Protein AF-0000000070250251 (afdb_homodimer)

Structure (mmCIF, N/CA/C/O backbone):
data_AF-0000000070250251-model_v1
#
loop_
_entity.id
_entity.type
_entity.pdbx_description
1 polymer 'AP2/B3-like transcriptional factor family protein, putative'
#
loop_
_atom_site.group_PDB
_atom_site.id
_atom_site.type_symbol
_atom_site.label_atom_id
_atom_site.label_alt_id
_atom_site.label_comp_id
_atom_site.label_asym_id
_atom_site.label_entity_id
_atom_site.label_seq_id
_atom_site.pdbx_PDB_ins_code
_atom_site.Cartn_x
_atom_site.Cartn_y
_atom_site.Cartn_z
_atom_site.occupancy
_atom_site.B_iso_or_equiv
_atom_site.auth_seq_id
_atom_site.auth_comp_id
_atom_site.auth_asym_id
_atom_site.auth_atom_id
_atom_site.pdbx_PDB_model_num
ATOM 1 N N . MET A 1 1 ? 12.078 -18.469 14.703 1 31.44 1 MET A N 1
ATOM 2 C CA . MET A 1 1 ? 11.422 -17.203 14.383 1 31.44 1 MET A CA 1
ATOM 3 C C . MET A 1 1 ? 12.289 -16.359 13.445 1 31.44 1 MET A C 1
ATOM 5 O O . MET A 1 1 ? 13.422 -16.016 13.789 1 31.44 1 MET A O 1
ATOM 9 N N . VAL A 1 2 ? 12.414 -16.766 12.227 1 40.97 2 VAL A N 1
ATOM 10 C CA . VAL A 1 2 ? 13.336 -16.078 11.336 1 40.97 2 VAL A CA 1
ATOM 11 C C . VAL A 1 2 ? 13.242 -14.57 11.547 1 40.97 2 VAL A C 1
ATOM 13 O O . VAL A 1 2 ? 12.148 -14 11.492 1 40.97 2 VAL A O 1
ATOM 16 N N . ARG A 1 3 ? 14.133 -14.133 12.367 1 42.25 3 ARG A N 1
ATOM 17 C CA . ARG A 1 3 ? 14.203 -12.742 12.789 1 42.25 3 ARG A CA 1
ATOM 18 C C . ARG A 1 3 ? 14.203 -11.797 11.586 1 42.25 3 ARG A C 1
ATOM 20 O O . ARG A 1 3 ? 15.078 -11.883 10.727 1 42.25 3 ARG A O 1
ATOM 27 N N . ARG A 1 4 ? 13.023 -11.539 11.141 1 51.44 4 ARG A N 1
ATOM 28 C CA . ARG A 1 4 ? 12.898 -10.523 10.102 1 51.44 4 ARG A CA 1
ATOM 29 C C . ARG A 1 4 ? 13.773 -9.312 10.414 1 51.44 4 ARG A C 1
ATOM 31 O O . ARG A 1 4 ? 13.836 -8.875 11.562 1 51.44 4 ARG A O 1
ATOM 38 N N . ASN A 1 5 ? 14.758 -9.289 9.57 1 61.53 5 ASN A N 1
ATOM 39 C CA . ASN A 1 5 ? 15.531 -8.047 9.656 1 61.53 5 ASN A CA 1
ATOM 40 C C . ASN A 1 5 ? 14.633 -6.82 9.523 1 61.53 5 ASN A C 1
ATOM 42 O O . ASN A 1 5 ? 14.047 -6.586 8.469 1 61.53 5 ASN A O 1
ATOM 46 N N . PRO A 1 6 ? 14.312 -6.172 10.625 1 63.59 6 PRO A N 1
ATOM 47 C CA . PRO A 1 6 ? 13.359 -5.062 10.625 1 63.59 6 PRO A CA 1
ATOM 48 C C . PRO A 1 6 ? 13.711 -3.986 9.602 1 63.59 6 PRO A C 1
ATOM 50 O O . PRO A 1 6 ? 12.852 -3.184 9.219 1 63.59 6 PRO A O 1
ATOM 53 N N . THR A 1 7 ? 14.922 -4.109 9.062 1 69.56 7 THR A N 1
ATOM 54 C CA . THR A 1 7 ? 15.336 -3.043 8.164 1 69.56 7 THR A CA 1
ATOM 55 C C . THR A 1 7 ? 15.102 -3.443 6.707 1 69.56 7 THR A C 1
ATOM 57 O O . THR A 1 7 ? 15.211 -2.613 5.805 1 69.56 7 THR A O 1
ATOM 60 N N . LEU A 1 8 ? 14.844 -4.676 6.566 1 77.56 8 LEU A N 1
ATOM 61 C CA . LEU A 1 8 ? 14.625 -5.125 5.199 1 77.56 8 LEU A CA 1
ATOM 62 C C . LEU A 1 8 ? 13.195 -4.824 4.754 1 77.56 8 LEU A C 1
ATOM 64 O O . LEU A 1 8 ? 12.242 -5.066 5.5 1 77.56 8 LEU A O 1
ATOM 68 N N . PRO A 1 9 ? 13.172 -4.223 3.639 1 83.62 9 PRO A N 1
ATOM 69 C CA . PRO A 1 9 ? 11.812 -3.967 3.154 1 83.62 9 PRO A CA 1
ATOM 70 C C . PRO A 1 9 ? 10.992 -5.242 3 1 83.62 9 PRO A C 1
ATOM 72 O O . PRO A 1 9 ? 11.453 -6.211 2.387 1 83.62 9 PRO A O 1
ATOM 75 N N . ILE A 1 10 ? 9.891 -5.203 3.551 1 89.38 10 ILE A N 1
ATOM 76 C CA . ILE A 1 10 ? 9.039 -6.387 3.445 1 89.38 10 ILE A CA 1
ATOM 77 C C . ILE A 1 10 ? 7.875 -6.102 2.5 1 89.38 10 ILE A C 1
ATOM 79 O O . ILE A 1 10 ? 7.07 -6.992 2.215 1 89.38 10 ILE A O 1
ATOM 83 N N . ARG A 1 11 ? 7.797 -4.867 1.997 1 95.88 11 ARG A N 1
ATOM 84 C CA . ARG A 1 11 ? 6.707 -4.535 1.082 1 95.88 11 ARG A CA 1
ATOM 85 C C . ARG A 1 11 ? 7.246 -3.969 -0.228 1 95.88 11 ARG A C 1
ATOM 87 O O . ARG A 1 11 ? 8.281 -3.301 -0.242 1 95.88 11 ARG A O 1
ATOM 94 N N . PHE A 1 12 ? 6.562 -4.289 -1.277 1 94.25 12 PHE A N 1
ATOM 95 C CA . PHE A 1 12 ? 6.75 -3.689 -2.594 1 94.25 12 PHE A CA 1
ATOM 96 C C . PHE A 1 12 ? 5.418 -3.543 -3.316 1 94.25 12 PHE A C 1
ATOM 98 O O . PHE A 1 12 ? 4.387 -4.02 -2.834 1 94.25 12 PHE A O 1
ATOM 105 N N . PHE A 1 13 ? 5.395 -2.768 -4.363 1 94.06 13 PHE A N 1
ATOM 106 C CA . PHE A 1 13 ? 4.152 -2.656 -5.113 1 94.06 13 PHE A CA 1
ATOM 107 C C . PHE A 1 13 ? 4.406 -2.811 -6.609 1 94.06 13 PHE A C 1
ATOM 109 O O . PHE A 1 13 ? 5.551 -2.723 -7.059 1 94.06 13 PHE A O 1
ATOM 116 N N . LYS A 1 14 ? 3.299 -3.131 -7.277 1 91.06 14 LYS A N 1
ATOM 117 C CA . LYS A 1 14 ? 3.26 -3.184 -8.734 1 91.06 14 LYS A CA 1
ATOM 118 C C . LYS A 1 14 ? 2.059 -2.418 -9.281 1 91.06 14 LYS A C 1
ATOM 120 O O . LYS A 1 14 ? 0.947 -2.547 -8.766 1 91.06 14 LYS A O 1
ATOM 125 N N . ILE A 1 15 ? 2.318 -1.643 -10.242 1 91.56 15 ILE A N 1
ATOM 126 C CA . ILE A 1 15 ? 1.244 -1.01 -11.008 1 91.56 15 ILE A CA 1
ATOM 127 C C . ILE A 1 15 ? 0.963 -1.814 -12.273 1 91.56 15 ILE A C 1
ATOM 129 O O . ILE A 1 15 ? 1.888 -2.168 -13.008 1 91.56 15 ILE A O 1
ATOM 133 N N . ILE A 1 16 ? -0.24 -2.037 -12.453 1 89.75 16 ILE A N 1
ATOM 134 C CA . ILE A 1 16 ? -0.638 -2.76 -13.656 1 89.75 16 ILE A CA 1
ATOM 135 C C . ILE A 1 16 ? -0.702 -1.798 -14.836 1 89.75 16 ILE A C 1
ATOM 137 O O . ILE A 1 16 ? -1.546 -0.899 -14.867 1 89.75 16 ILE A O 1
ATOM 141 N N . LEU A 1 17 ? 0.183 -1.955 -15.68 1 86.12 17 LEU A N 1
ATOM 142 C CA . LEU A 1 17 ? 0.227 -1.095 -16.859 1 86.12 17 LEU A CA 1
ATOM 143 C C . LEU A 1 17 ? -0.299 -1.828 -18.078 1 86.12 17 LEU A C 1
ATOM 145 O O . LEU A 1 17 ? -0.73 -1.196 -19.047 1 86.12 17 LEU A O 1
ATOM 149 N N . GLN A 1 18 ? -0.111 -3.08 -18.016 1 78.69 18 GLN A N 1
ATOM 150 C CA . GLN A 1 18 ? -0.658 -3.943 -19.062 1 78.69 18 GLN A CA 1
ATOM 151 C C . GLN A 1 18 ? -1.353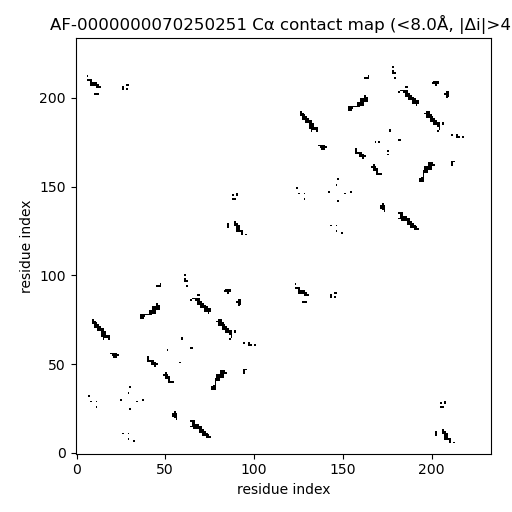 -5.16 -18.453 1 78.69 18 GLN A C 1
ATOM 153 O O . GLN A 1 18 ? -0.925 -5.68 -17.422 1 78.69 18 GLN A O 1
ATOM 158 N N . THR A 1 19 ? -2.428 -5.465 -18.953 1 66.44 19 THR A N 1
ATOM 159 C CA . THR A 1 19 ? -3.27 -6.5 -18.359 1 66.44 19 THR A CA 1
ATOM 160 C C . THR A 1 19 ? -2.812 -7.887 -18.797 1 66.44 19 THR A C 1
ATOM 162 O O . THR A 1 19 ? -3.246 -8.898 -18.25 1 66.44 19 THR A O 1
ATOM 165 N N . ASN A 1 20 ? -1.937 -8.023 -19.609 1 66.94 20 ASN A N 1
ATOM 166 C CA . ASN A 1 20 ? -1.621 -9.367 -20.078 1 66.94 20 ASN A CA 1
ATOM 167 C C . ASN A 1 20 ? -0.381 -9.93 -19.391 1 66.94 20 ASN A C 1
ATOM 169 O O . ASN A 1 20 ? 0.367 -10.703 -19.984 1 66.94 20 ASN A O 1
ATOM 173 N N . LEU A 1 21 ? -0.377 -9.539 -18.141 1 63.5 21 LEU A N 1
ATOM 174 C CA . LEU A 1 21 ? 0.792 -10.102 -17.469 1 63.5 21 LEU A CA 1
ATOM 175 C C . LEU A 1 21 ? 0.502 -11.508 -16.969 1 63.5 21 LEU A C 1
ATOM 177 O O . LEU A 1 21 ? -0.562 -11.758 -16.391 1 63.5 21 LEU A O 1
ATOM 181 N N . GLN A 1 22 ? 1.39 -12.461 -17.406 1 65.81 22 GLN A N 1
ATOM 182 C CA . GLN A 1 22 ? 1.25 -13.867 -17.031 1 65.81 22 GLN A CA 1
ATOM 183 C C . GLN A 1 22 ? 1.875 -14.148 -15.672 1 65.81 22 GLN A C 1
ATOM 185 O O . GLN A 1 22 ? 1.567 -15.164 -15.039 1 65.81 22 GLN A O 1
ATOM 190 N N . ARG A 1 23 ? 2.768 -13.25 -15.289 1 73.62 23 ARG A N 1
ATOM 191 C CA . ARG A 1 23 ? 3.465 -13.492 -14.031 1 73.62 23 ARG A CA 1
ATOM 192 C C . ARG A 1 23 ? 3.742 -12.18 -13.305 1 73.62 23 ARG A C 1
ATOM 194 O O . ARG A 1 23 ? 3.744 -11.109 -13.914 1 73.62 23 ARG A O 1
ATOM 201 N N . ILE A 1 24 ? 3.85 -12.359 -12 1 76.19 24 ILE A N 1
ATOM 202 C CA . ILE A 1 24 ? 4.273 -11.219 -11.203 1 76.19 24 ILE A CA 1
ATOM 203 C C . ILE A 1 24 ? 5.797 -11.109 -11.227 1 76.19 24 ILE A C 1
ATOM 205 O O . ILE A 1 24 ? 6.496 -12.094 -10.977 1 76.19 24 ILE A O 1
ATOM 209 N N . GLN A 1 25 ? 6.246 -10.094 -11.633 1 78.81 25 GLN A N 1
ATOM 210 C CA . GLN A 1 25 ? 7.672 -9.828 -11.469 1 78.81 25 GLN A CA 1
ATOM 211 C C . GLN A 1 25 ? 7.957 -9.156 -10.133 1 78.81 25 GLN A C 1
ATOM 213 O O . GLN A 1 25 ? 7.461 -8.055 -9.867 1 78.81 25 GLN A O 1
ATOM 218 N N . ILE A 1 26 ? 8.688 -9.859 -9.312 1 84.44 26 ILE A N 1
ATOM 219 C CA . ILE A 1 26 ? 9.141 -9.297 -8.047 1 84.44 26 ILE A CA 1
ATOM 220 C C . ILE A 1 26 ? 10.367 -8.406 -8.289 1 84.44 26 ILE A C 1
ATOM 222 O O . ILE A 1 26 ? 11.289 -8.797 -9 1 84.44 26 ILE A O 1
ATOM 226 N N . PRO A 1 27 ? 10.344 -7.242 -7.719 1 86.44 27 PRO A N 1
ATOM 227 C CA . PRO A 1 27 ? 11.5 -6.359 -7.91 1 86.44 27 PRO A CA 1
ATOM 228 C C . PRO A 1 27 ? 12.82 -7.039 -7.574 1 86.44 27 PRO A C 1
ATOM 230 O O . PRO A 1 27 ? 12.914 -7.758 -6.574 1 86.44 27 PRO A O 1
ATOM 233 N N . ASN A 1 28 ? 13.812 -6.785 -8.383 1 84.75 28 ASN A N 1
ATOM 234 C CA . ASN A 1 28 ? 15.125 -7.383 -8.188 1 84.75 28 ASN A CA 1
ATOM 235 C C . ASN A 1 28 ? 15.703 -7.027 -6.816 1 84.75 28 ASN A C 1
ATOM 237 O O . ASN A 1 28 ? 16.281 -7.879 -6.141 1 84.75 28 ASN A O 1
ATOM 241 N N . ASN A 1 29 ? 15.523 -5.785 -6.469 1 84.94 29 ASN A N 1
ATOM 242 C CA . ASN A 1 29 ? 16.047 -5.359 -5.176 1 84.94 29 ASN A CA 1
ATOM 243 C C . ASN A 1 29 ? 15.391 -6.121 -4.027 1 84.94 29 ASN A C 1
ATOM 245 O O . ASN A 1 29 ? 16.047 -6.414 -3.023 1 84.94 29 ASN A O 1
ATOM 249 N N . PHE A 1 30 ? 14.234 -6.48 -4.234 1 87.06 30 PHE A N 1
ATOM 250 C CA . PHE A 1 30 ? 13.555 -7.281 -3.225 1 87.06 30 PHE A CA 1
ATOM 251 C C . PHE A 1 30 ? 14.07 -8.711 -3.227 1 87.06 30 PHE A C 1
ATOM 253 O O . PHE A 1 30 ? 14.312 -9.289 -2.166 1 87.06 30 PHE A O 1
ATOM 260 N N . THR A 1 31 ? 14.219 -9.219 -4.363 1 84.69 31 THR A N 1
ATOM 261 C CA . THR A 1 31 ? 14.672 -10.602 -4.5 1 84.69 31 THR A CA 1
ATOM 262 C C . THR A 1 31 ? 16.078 -10.766 -3.941 1 84.69 31 THR A C 1
ATOM 264 O O . THR A 1 31 ? 16.391 -11.789 -3.336 1 84.69 31 THR A O 1
ATOM 267 N N . ARG A 1 32 ? 16.844 -9.797 -4.117 1 84.38 32 ARG A N 1
ATOM 268 C CA . ARG A 1 32 ? 18.203 -9.844 -3.617 1 84.38 32 ARG A CA 1
ATOM 269 C C . ARG A 1 32 ? 18.234 -9.93 -2.096 1 84.38 32 ARG A C 1
ATOM 271 O O . ARG A 1 32 ? 19.062 -10.625 -1.519 1 84.38 32 ARG A O 1
ATOM 278 N N . ARG A 1 33 ? 17.281 -9.312 -1.569 1 83.19 33 ARG A N 1
ATOM 279 C CA . ARG A 1 33 ? 17.266 -9.25 -0.111 1 83.19 33 ARG A CA 1
ATOM 280 C C . ARG A 1 33 ? 16.578 -10.469 0.484 1 83.19 33 ARG A C 1
ATOM 282 O O . ARG A 1 33 ? 16.938 -10.922 1.574 1 83.19 33 ARG A O 1
ATOM 289 N N . HIS A 1 34 ? 15.609 -10.953 -0.251 1 83.62 34 HIS A N 1
ATOM 290 C CA . HIS A 1 34 ? 14.797 -12.023 0.317 1 83.62 34 HIS A CA 1
ATOM 291 C C . HIS A 1 34 ? 14.961 -13.312 -0.471 1 83.62 34 HIS A C 1
ATOM 293 O O . HIS A 1 34 ? 14.273 -14.305 -0.193 1 83.62 34 HIS A O 1
ATOM 299 N N . GLY A 1 35 ? 15.742 -13.438 -1.502 1 73.38 35 GLY A N 1
ATOM 300 C CA . GLY A 1 35 ? 15.859 -14.461 -2.529 1 73.38 35 GLY A CA 1
ATOM 301 C C . GLY A 1 35 ? 15.844 -15.875 -1.972 1 73.38 35 GLY A C 1
ATOM 302 O O . GLY A 1 35 ? 15.195 -16.766 -2.529 1 73.38 35 GLY A O 1
ATOM 303 N N . VAL A 1 36 ? 16.516 -16.094 -0.915 1 70.44 36 VAL A N 1
ATOM 304 C CA . VAL A 1 36 ? 16.578 -17.453 -0.382 1 70.44 36 VAL A CA 1
ATOM 305 C C . VAL A 1 36 ? 15.18 -17.922 0.003 1 70.44 36 VAL A C 1
ATOM 307 O O . VAL A 1 36 ? 14.867 -19.109 -0.122 1 70.44 36 VAL A O 1
ATOM 310 N N . GLY A 1 37 ? 14.344 -17 0.264 1 72.25 37 GLY A N 1
ATOM 311 C CA . GLY A 1 37 ? 13 -17.328 0.712 1 72.25 37 GLY A CA 1
ATOM 312 C C . GLY A 1 37 ? 11.961 -17.219 -0.392 1 72.25 37 GLY A C 1
ATOM 313 O O . GLY A 1 37 ? 10.781 -17.484 -0.163 1 72.25 37 GLY A O 1
ATOM 314 N N . LEU A 1 38 ? 12.422 -16.906 -1.554 1 78.19 38 LEU A N 1
ATOM 315 C CA . LEU A 1 38 ? 11.477 -16.719 -2.65 1 78.19 38 LEU A CA 1
ATOM 316 C C . LEU A 1 38 ? 11.523 -17.891 -3.623 1 78.19 38 LEU A C 1
ATOM 318 O O . LEU A 1 38 ? 12.531 -18.094 -4.301 1 78.19 38 LEU A O 1
ATOM 322 N N . SER A 1 39 ? 10.688 -18.828 -3.449 1 75 39 SER A N 1
ATOM 323 C CA . SER A 1 39 ? 10.57 -19.953 -4.367 1 75 39 SER A CA 1
ATOM 324 C C . SER A 1 39 ? 9.312 -19.844 -5.219 1 75 39 SER A C 1
ATOM 326 O O . SER A 1 39 ? 8.367 -19.141 -4.855 1 75 39 SER A O 1
ATOM 328 N N . ASN A 1 40 ? 9.367 -20.312 -6.363 1 73.88 40 ASN A N 1
ATOM 329 C CA . ASN A 1 40 ? 8.211 -20.422 -7.246 1 73.88 40 ASN A CA 1
ATOM 330 C C . ASN A 1 40 ? 7.488 -21.75 -7.074 1 73.88 40 ASN A C 1
ATOM 332 O O . ASN A 1 40 ? 8.133 -22.797 -6.914 1 73.88 40 ASN A O 1
ATOM 336 N N . PRO A 1 41 ? 6.086 -21.719 -7.012 1 78.62 41 PRO A N 1
ATOM 337 C CA . PRO A 1 41 ? 5.184 -20.578 -7.164 1 78.62 41 PRO A CA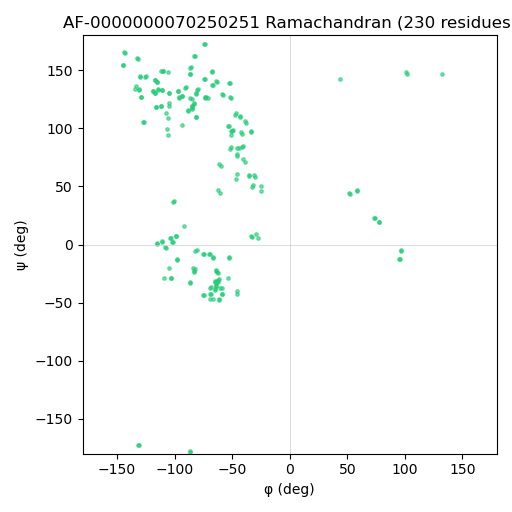 1
ATOM 338 C C . PRO A 1 41 ? 4.977 -19.812 -5.855 1 78.62 41 PRO A C 1
ATOM 340 O O . PRO A 1 41 ? 5.059 -20.391 -4.773 1 78.62 41 PRO A O 1
ATOM 343 N N . VAL A 1 42 ? 4.688 -18.547 -5.957 1 83.94 42 VAL A N 1
ATOM 344 C CA . VAL A 1 42 ? 4.406 -17.75 -4.766 1 83.94 42 VAL A CA 1
ATOM 345 C C . VAL A 1 42 ? 2.928 -17.859 -4.41 1 83.94 42 VAL A C 1
ATOM 347 O O . VAL A 1 42 ? 2.086 -18.078 -5.285 1 83.94 42 VAL A O 1
ATOM 350 N N . LEU A 1 43 ? 2.643 -17.812 -3.18 1 89.44 43 LEU A N 1
ATOM 351 C CA . LEU A 1 43 ? 1.277 -17.766 -2.666 1 89.44 43 LEU A CA 1
ATOM 352 C C . LEU A 1 43 ? 0.852 -16.328 -2.373 1 89.44 43 LEU A C 1
ATOM 354 O O . LEU A 1 43 ? 1.55 -15.609 -1.66 1 89.44 43 LEU A O 1
ATOM 358 N N . ILE A 1 44 ? -0.315 -15.953 -2.982 1 91.56 44 ILE A N 1
ATOM 359 C CA . ILE A 1 44 ? -0.83 -14.602 -2.77 1 91.56 44 ILE A CA 1
ATOM 360 C C . ILE A 1 44 ? -2.15 -14.672 -2.004 1 91.56 44 ILE A C 1
ATOM 362 O O . ILE A 1 44 ? -3.037 -15.453 -2.352 1 91.56 44 ILE A O 1
ATOM 366 N N . LYS A 1 45 ? -2.311 -13.867 -1.007 1 93 45 LYS A N 1
ATOM 367 C CA . LYS A 1 45 ? -3.498 -13.844 -0.157 1 93 45 LYS A CA 1
ATOM 368 C C . LYS A 1 45 ? -4.082 -12.438 -0.057 1 93 45 LYS A C 1
ATOM 370 O O . LYS A 1 45 ? -3.568 -11.602 0.689 1 93 45 LYS A O 1
ATOM 375 N N . PRO A 1 46 ? -5.191 -12.195 -0.728 1 93.44 46 PRO A N 1
ATOM 376 C CA . PRO A 1 46 ? -5.93 -10.945 -0.518 1 93.44 46 PRO A CA 1
ATOM 377 C C . PRO A 1 46 ? -6.691 -10.93 0.805 1 93.44 46 PRO A C 1
ATOM 379 O O . PRO A 1 46 ? -6.738 -11.938 1.508 1 93.44 46 PRO A O 1
ATOM 382 N N . PRO A 1 47 ? -7.234 -9.805 1.122 1 92.06 47 PRO A N 1
ATOM 383 C CA . PRO A 1 47 ? -7.895 -9.656 2.422 1 92.06 47 PRO A CA 1
ATOM 384 C C . PRO A 1 47 ? -9.109 -10.562 2.576 1 92.06 47 PRO A C 1
ATOM 386 O O . PRO A 1 47 ? -9.539 -10.844 3.699 1 92.06 47 PRO A O 1
ATOM 389 N N . ASP A 1 48 ? -9.617 -10.953 1.487 1 89.44 48 ASP A N 1
ATOM 390 C CA . ASP A 1 48 ? -10.789 -11.812 1.594 1 89.44 48 ASP A CA 1
ATOM 391 C C . ASP A 1 48 ? -10.398 -13.227 2.02 1 89.44 48 ASP A C 1
ATOM 393 O O . ASP A 1 48 ? -11.266 -14.078 2.232 1 89.44 48 ASP A O 1
ATOM 397 N N . GLY A 1 49 ? -9.18 -13.5 2.062 1 88.81 49 GLY A N 1
ATOM 398 C CA . GLY A 1 49 ? -8.711 -14.766 2.615 1 88.81 49 GLY A CA 1
ATOM 399 C C . GLY A 1 49 ? -8.453 -15.82 1.558 1 88.81 49 GLY A C 1
ATOM 400 O O . GLY A 1 49 ? -7.938 -16.891 1.862 1 88.81 49 GLY A O 1
ATOM 401 N N . THR A 1 50 ? -8.766 -15.539 0.31 1 87.38 50 THR A N 1
ATOM 402 C CA . THR A 1 50 ? -8.516 -16.484 -0.767 1 87.38 50 THR A CA 1
ATOM 403 C C . THR A 1 50 ? -7.02 -16.672 -0.986 1 87.38 50 THR A C 1
ATOM 405 O O . THR A 1 50 ? -6.254 -15.711 -0.957 1 87.38 50 THR A O 1
ATOM 408 N N . LYS A 1 51 ? -6.645 -17.875 -1.165 1 87.88 51 LYS A N 1
ATOM 409 C CA . LYS A 1 51 ? -5.242 -18.172 -1.435 1 87.88 51 LYS A CA 1
ATOM 410 C C . LYS A 1 51 ? -5.023 -18.516 -2.906 1 87.88 51 LYS A C 1
ATOM 412 O O . LYS A 1 51 ? -5.676 -19.406 -3.447 1 87.88 51 LYS A O 1
ATOM 417 N N . TRP A 1 52 ? -4.184 -17.75 -3.498 1 85.38 52 TRP A N 1
ATOM 418 C CA . TRP A 1 52 ? -3.887 -17.922 -4.914 1 85.38 52 TRP A CA 1
ATOM 419 C C . TRP A 1 52 ? -2.49 -18.516 -5.105 1 85.38 52 TRP A C 1
ATOM 421 O O . TRP A 1 52 ? -1.498 -17.906 -4.684 1 85.38 52 TRP A O 1
ATOM 431 N N . LYS A 1 53 ? -2.418 -19.719 -5.598 1 78.25 53 LYS A N 1
ATOM 432 C CA . LYS A 1 53 ? -1.149 -20.359 -5.945 1 78.25 53 LYS A CA 1
ATOM 433 C C . LYS A 1 53 ? -0.992 -20.484 -7.457 1 78.25 53 LYS A C 1
ATOM 435 O O . LYS A 1 53 ? 0.129 -20.547 -7.965 1 78.25 53 LYS A O 1
ATOM 440 N N . VAL A 1 54 ? -2.156 -20.594 -8.273 1 61 54 VAL A N 1
ATOM 441 C CA . VAL A 1 54 ? -2.164 -21.109 -9.633 1 61 54 VAL A CA 1
ATOM 442 C C . VAL A 1 54 ? -1.994 -19.969 -10.633 1 61 54 VAL A C 1
ATOM 444 O O . VAL A 1 54 ? -2.195 -20.156 -11.836 1 61 54 VAL A O 1
ATOM 447 N N . GLY A 1 55 ? -1.546 -18.812 -10.18 1 67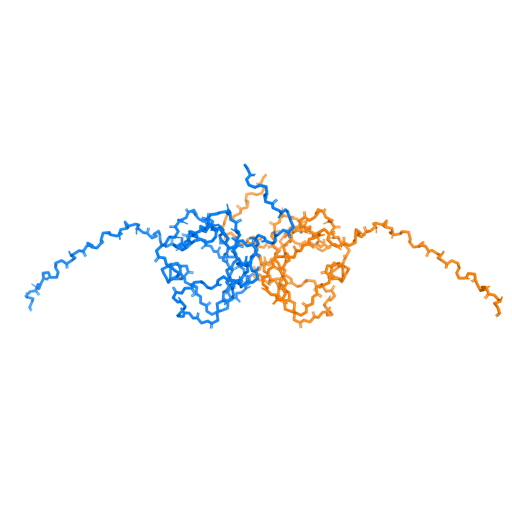.06 55 GLY A N 1
ATOM 448 C CA . GLY A 1 55 ? -1.124 -17.938 -11.266 1 67.06 55 GLY A CA 1
ATOM 449 C C . GLY A 1 55 ? -1.659 -16.531 -11.148 1 67.06 55 GLY A C 1
ATOM 450 O O . GLY A 1 55 ? -2.799 -16.328 -10.727 1 67.06 55 GLY A O 1
ATOM 451 N N . TRP A 1 56 ? -0.946 -15.609 -11.57 1 77.75 56 TRP A N 1
ATOM 452 C CA . TRP A 1 56 ? -1.181 -14.172 -11.602 1 77.75 56 TRP A CA 1
ATOM 453 C C . TRP A 1 56 ? -2.344 -13.828 -12.523 1 77.75 56 TRP A C 1
ATOM 455 O O . TRP A 1 56 ? -3.154 -12.953 -12.211 1 77.75 56 TRP A O 1
ATOM 465 N N . LYS A 1 57 ? -2.447 -14.688 -13.562 1 80.69 57 LYS A N 1
ATOM 466 C CA . LYS A 1 57 ? -3.523 -14.414 -14.508 1 80.69 57 LYS A CA 1
ATOM 467 C C . LYS A 1 57 ? -4.891 -14.617 -13.867 1 80.69 57 LYS A C 1
ATOM 469 O O . LYS A 1 57 ? -5.781 -13.781 -14 1 80.69 57 LYS A O 1
ATOM 474 N N . PHE A 1 58 ? -5.039 -15.719 -13.188 1 82.19 58 PHE A N 1
ATOM 475 C CA . PHE A 1 58 ? -6.309 -16.016 -12.531 1 82.19 58 PHE A CA 1
ATOM 476 C C . PHE A 1 58 ? -6.602 -15 -11.43 1 82.19 58 PHE A C 1
ATOM 478 O O . PHE A 1 58 ? -7.742 -14.547 -11.281 1 82.19 58 PHE A O 1
ATOM 485 N N . PHE A 1 59 ? -5.652 -14.633 -10.766 1 86.81 59 PHE A N 1
ATOM 486 C CA . PHE A 1 59 ? -5.773 -13.625 -9.719 1 86.81 59 PHE A CA 1
ATOM 487 C C . PHE A 1 59 ? -6.242 -12.297 -10.297 1 86.81 59 PHE A C 1
ATOM 489 O O . PHE A 1 59 ? -7.191 -11.695 -9.789 1 86.81 59 PHE A O 1
ATOM 496 N N . THR A 1 60 ? -5.652 -11.883 -11.344 1 88.31 60 THR A N 1
ATOM 497 C CA . THR A 1 60 ? -5.969 -10.586 -11.93 1 88.31 60 THR A CA 1
ATOM 498 C C . THR A 1 60 ? -7.371 -10.594 -12.531 1 88.31 60 THR A C 1
ATOM 500 O O . THR A 1 60 ? -8.102 -9.609 -12.438 1 88.31 60 THR A O 1
ATOM 503 N N . GLU A 1 61 ? -7.703 -11.688 -13.109 1 86.5 61 GLU A N 1
ATOM 504 C CA . GLU A 1 61 ? -9.039 -11.797 -13.688 1 86.5 61 GLU A CA 1
ATOM 505 C C . GLU A 1 61 ? -10.109 -11.828 -12.602 1 86.5 61 GLU A C 1
ATOM 507 O O . GLU A 1 61 ? -11.156 -11.188 -12.734 1 86.5 61 GLU A O 1
ATOM 512 N N . ASN A 1 62 ? -9.836 -12.555 -11.594 1 88.19 62 ASN A N 1
ATOM 513 C CA . ASN A 1 62 ? -10.789 -12.68 -10.5 1 88.19 62 ASN A CA 1
ATOM 514 C C . ASN A 1 62 ? -11.117 -11.328 -9.875 1 88.19 62 ASN A C 1
ATOM 516 O O . ASN A 1 62 ? -12.273 -11.055 -9.539 1 88.19 62 ASN A O 1
ATOM 520 N N . TYR A 1 63 ? -10.117 -10.492 -9.789 1 90.5 63 TYR A N 1
ATOM 521 C CA . TYR A 1 63 ? -10.328 -9.203 -9.141 1 90.5 63 TYR A CA 1
ATOM 522 C C . TYR A 1 63 ? -10.445 -8.086 -10.172 1 90.5 63 TYR A C 1
ATOM 524 O O . TYR A 1 63 ? -10.43 -6.902 -9.82 1 90.5 63 TYR A O 1
ATOM 532 N N . SER A 1 64 ? -10.461 -8.414 -11.414 1 88.88 64 SER A N 1
ATOM 533 C CA . SER A 1 64 ? -10.641 -7.477 -12.516 1 88.88 64 SER A CA 1
ATOM 534 C C . SER A 1 64 ? -9.562 -6.398 -12.5 1 88.88 64 SER A C 1
ATOM 536 O O . SER A 1 64 ? -9.867 -5.207 -12.617 1 88.88 64 SER A O 1
ATOM 538 N N . LEU A 1 65 ? -8.359 -6.887 -12.336 1 89.31 65 LEU A N 1
ATOM 539 C CA . LEU A 1 65 ? -7.25 -5.941 -12.344 1 89.31 65 LEU A CA 1
ATOM 540 C C . LEU A 1 65 ? -6.992 -5.422 -13.75 1 89.31 65 LEU A C 1
ATOM 542 O O . LEU A 1 65 ? -6.906 -6.207 -14.703 1 89.31 65 LEU A O 1
ATOM 546 N N . GLY A 1 66 ? -6.977 -4.105 -13.836 1 88.12 66 GLY A N 1
ATOM 547 C CA . GLY A 1 66 ? -6.711 -3.465 -15.117 1 88.12 66 GLY A CA 1
ATOM 548 C C . GLY A 1 66 ? -5.668 -2.365 -15.023 1 88.12 66 GLY A C 1
ATOM 549 O O . GLY A 1 66 ? -4.988 -2.23 -14.008 1 88.12 66 GLY A O 1
ATOM 550 N N . HIS A 1 67 ? -5.566 -1.727 -16.125 1 89.75 67 HIS A N 1
ATOM 551 C CA . HIS A 1 67 ? -4.605 -0.637 -16.25 1 89.75 67 HIS A CA 1
ATOM 552 C C . HIS A 1 67 ? -4.766 0.36 -15.102 1 89.75 67 HIS A C 1
ATOM 554 O O . HIS A 1 67 ? -5.871 0.826 -14.828 1 89.75 67 HIS A O 1
ATOM 560 N N . GLY A 1 68 ? -3.664 0.624 -14.406 1 91.25 68 GLY A N 1
ATOM 561 C CA . GLY A 1 68 ? -3.654 1.65 -13.375 1 91.25 68 GLY A CA 1
ATOM 562 C C . GLY A 1 68 ? -3.895 1.1 -11.977 1 91.25 68 GLY A C 1
ATOM 563 O O . GLY A 1 68 ? -3.674 1.795 -10.984 1 91.25 68 GLY A O 1
ATOM 564 N N . CYS A 1 69 ? -4.32 -0.145 -11.875 1 93.94 69 CYS A N 1
ATOM 565 C CA . CYS A 1 69 ? -4.441 -0.762 -10.555 1 93.94 69 CYS A CA 1
ATOM 566 C C . CYS A 1 69 ? -3.072 -0.968 -9.922 1 93.94 69 CYS A C 1
ATOM 568 O O . CYS A 1 69 ? -2.076 -1.134 -10.633 1 93.94 69 CYS A O 1
ATOM 570 N N . LEU A 1 70 ? -3.1 -0.886 -8.695 1 95.12 70 LEU A N 1
ATOM 571 C CA . LEU A 1 70 ? -1.887 -1.111 -7.922 1 95.12 70 LEU A CA 1
ATOM 572 C C . LEU A 1 70 ? -2.055 -2.303 -6.984 1 95.12 70 LEU A C 1
ATOM 574 O O . LEU A 1 70 ? -3.098 -2.451 -6.344 1 95.12 70 LEU A O 1
ATOM 578 N N . VAL A 1 71 ? -1.066 -3.188 -6.992 1 95.06 71 VAL A N 1
ATOM 579 C CA . VAL A 1 71 ? -1.044 -4.301 -6.047 1 95.06 71 VAL A CA 1
ATOM 580 C C . VAL A 1 71 ? 0.107 -4.117 -5.062 1 95.06 71 VAL A C 1
ATOM 582 O O . VAL A 1 71 ? 1.264 -3.979 -5.465 1 95.06 71 VAL A O 1
ATOM 585 N N . MET A 1 72 ? -0.251 -4.023 -3.822 1 96.44 72 MET A N 1
ATOM 586 C CA . MET A 1 72 ? 0.725 -3.967 -2.736 1 96.44 72 MET A CA 1
ATOM 587 C C . MET A 1 72 ? 0.988 -5.359 -2.17 1 96.44 72 MET A C 1
ATOM 589 O O . MET A 1 72 ? 0.051 -6.086 -1.838 1 96.44 72 MET A O 1
ATOM 593 N N . PHE A 1 73 ? 2.309 -5.73 -2.09 1 94.31 73 PHE A N 1
ATOM 594 C CA . PHE A 1 73 ? 2.705 -7.031 -1.562 1 94.31 73 PHE A CA 1
ATOM 595 C C . PHE A 1 73 ? 3.414 -6.879 -0.221 1 94.31 73 PHE A C 1
ATOM 597 O O . PHE A 1 73 ? 4.258 -5.996 -0.057 1 94.31 73 PHE A O 1
ATOM 604 N N . LYS A 1 74 ? 3.016 -7.645 0.653 1 95.06 74 LYS A N 1
ATOM 605 C CA . LYS A 1 74 ? 3.715 -7.793 1.926 1 95.06 74 LYS A CA 1
ATOM 606 C C . LYS A 1 74 ? 4.262 -9.203 2.092 1 95.06 74 LYS A C 1
ATOM 608 O O . LYS A 1 74 ? 3.498 -10.172 2.148 1 95.06 74 LYS A O 1
ATOM 613 N N . TYR A 1 75 ? 5.562 -9.242 2.191 1 92.75 75 TYR A N 1
ATOM 614 C CA . TYR A 1 75 ? 6.238 -10.531 2.303 1 92.75 75 TYR A CA 1
ATOM 615 C C . TYR A 1 75 ? 6.035 -11.133 3.688 1 92.75 75 TYR A C 1
ATOM 617 O O . TYR A 1 75 ? 6.328 -10.492 4.699 1 92.75 75 TYR A O 1
ATOM 625 N N . LYS A 1 76 ? 5.539 -12.43 3.717 1 91.88 76 LYS A N 1
ATOM 626 C CA . LYS A 1 76 ? 5.227 -13.117 4.969 1 91.88 76 LYS A CA 1
ATOM 627 C C . LYS A 1 76 ? 6.195 -14.266 5.227 1 91.88 76 LYS A C 1
ATOM 629 O O . LYS A 1 76 ? 6.004 -15.047 6.16 1 91.88 76 LYS A O 1
ATOM 634 N N . GLY A 1 77 ? 7.117 -14.383 4.359 1 87.31 77 GLY A N 1
ATOM 635 C CA . GLY A 1 77 ? 8.062 -15.484 4.477 1 87.31 77 GLY A CA 1
ATOM 636 C C . GLY A 1 77 ? 7.754 -16.641 3.537 1 87.31 77 GLY A C 1
ATOM 637 O O . GLY A 1 77 ? 6.594 -16.859 3.186 1 87.31 77 GLY A O 1
ATOM 638 N N . THR A 1 78 ? 8.758 -17.359 3.066 1 85.81 78 THR A N 1
ATOM 639 C CA . THR A 1 78 ? 8.688 -18.578 2.281 1 85.81 78 THR A CA 1
ATOM 640 C C . THR A 1 78 ? 7.773 -18.391 1.074 1 85.81 78 THR A C 1
ATOM 642 O O . THR A 1 78 ? 6.855 -19.188 0.86 1 85.81 78 THR A O 1
ATOM 645 N N . SER A 1 79 ? 7.828 -17.312 0.332 1 86.38 79 SER A N 1
ATOM 646 C CA . SER A 1 79 ? 7.152 -17.031 -0.93 1 86.38 79 SER A CA 1
ATOM 647 C C . SER A 1 79 ? 5.668 -16.766 -0.714 1 86.38 79 SER A C 1
ATOM 649 O O . SER A 1 79 ? 4.84 -17.109 -1.564 1 86.38 79 SER A O 1
ATOM 651 N N . LYS A 1 80 ? 5.344 -16.375 0.462 1 90.94 80 LYS A N 1
ATOM 652 C CA . LYS A 1 80 ? 3.971 -16 0.792 1 90.94 80 LYS A CA 1
ATOM 653 C C . LYS A 1 80 ? 3.828 -14.484 0.895 1 90.94 80 LYS A C 1
ATOM 655 O O . LYS A 1 80 ? 4.641 -13.82 1.546 1 90.94 80 LYS A O 1
ATOM 660 N N . PHE A 1 81 ? 2.793 -14.016 0.186 1 92.81 81 PHE A N 1
ATOM 661 C CA . PHE A 1 81 ? 2.555 -12.578 0.197 1 92.81 81 PHE A CA 1
ATOM 662 C C . PHE A 1 81 ? 1.104 -12.266 0.546 1 92.81 81 PHE A C 1
ATOM 664 O O . PHE A 1 81 ? 0.183 -12.844 -0.039 1 92.81 81 PHE A O 1
ATOM 671 N N . ASP A 1 82 ? 0.865 -11.445 1.521 1 95.44 82 ASP A N 1
ATOM 672 C CA . ASP A 1 82 ? -0.413 -10.75 1.608 1 95.44 82 ASP A CA 1
ATOM 673 C C . ASP A 1 82 ? -0.499 -9.633 0.569 1 95.44 82 ASP A C 1
ATOM 675 O O . ASP A 1 82 ? 0.485 -8.93 0.318 1 95.44 82 ASP A O 1
ATOM 679 N N . VAL A 1 83 ? -1.717 -9.484 0.026 1 95.12 83 VAL A N 1
ATOM 680 C CA . VAL A 1 83 ? -1.797 -8.461 -1.01 1 95.12 83 VAL A CA 1
ATOM 681 C C . VAL A 1 83 ? -2.969 -7.523 -0.721 1 95.12 83 VAL A C 1
ATOM 683 O O . VAL A 1 83 ? -3.955 -7.926 -0.099 1 95.12 83 VAL A O 1
ATOM 686 N N . LEU A 1 84 ? -2.807 -6.27 -1.027 1 96.25 84 LEU A N 1
ATOM 687 C CA . LEU A 1 84 ? -3.844 -5.25 -1.116 1 96.25 84 LEU A CA 1
ATOM 688 C C . LEU A 1 84 ? -3.98 -4.738 -2.547 1 96.25 84 LEU A C 1
ATOM 690 O O . LEU A 1 84 ? -2.979 -4.535 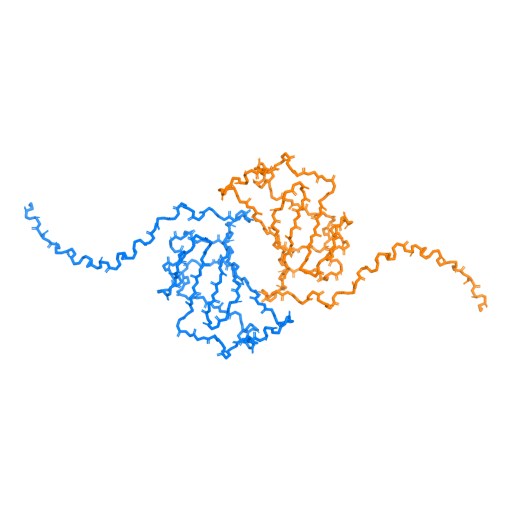-3.236 1 96.25 84 LEU A O 1
ATOM 694 N N . ILE A 1 85 ? -5.152 -4.539 -2.926 1 95.38 85 ILE A N 1
ATOM 695 C CA . ILE A 1 85 ? -5.398 -4.062 -4.281 1 95.38 85 ILE A CA 1
ATOM 696 C C . ILE A 1 85 ? -6.059 -2.684 -4.23 1 95.38 85 ILE A C 1
ATOM 698 O O . ILE A 1 85 ? -7.035 -2.48 -3.506 1 95.38 85 ILE A O 1
ATOM 702 N N . LEU A 1 86 ? -5.527 -1.783 -4.977 1 95.38 86 LEU A N 1
ATOM 703 C CA . LEU A 1 86 ? -6.117 -0.464 -5.164 1 95.38 86 LEU A CA 1
ATOM 704 C C . LEU A 1 86 ? -6.5 -0.244 -6.625 1 95.38 86 LEU A C 1
ATOM 706 O O . LEU A 1 86 ? -5.754 -0.631 -7.531 1 95.38 86 LEU A O 1
ATOM 710 N N . ASP A 1 87 ? -7.621 0.394 -6.785 1 94 87 ASP A N 1
ATOM 711 C CA . ASP A 1 87 ? -8.133 0.549 -8.148 1 94 87 ASP A CA 1
ATOM 712 C C . ASP A 1 87 ? -7.535 1.784 -8.82 1 94 87 ASP A C 1
ATOM 714 O O . ASP A 1 87 ? -6.637 2.426 -8.266 1 94 87 ASP A O 1
ATOM 718 N N . GLN A 1 88 ? -7.957 2.025 -10.023 1 92.12 88 GLN A N 1
ATOM 719 C CA . GLN A 1 88 ? -7.414 3.098 -10.852 1 92.12 88 GLN A CA 1
ATOM 720 C C . GLN A 1 88 ? -7.742 4.469 -10.266 1 92.12 88 GLN A C 1
ATOM 722 O O . GLN A 1 88 ? -7.172 5.477 -10.68 1 92.12 88 GLN A O 1
ATOM 727 N N . ASN A 1 89 ? -8.672 4.5 -9.227 1 89.31 89 ASN A N 1
ATOM 728 C CA . ASN A 1 89 ? -9 5.742 -8.539 1 89.31 89 ASN A CA 1
ATOM 729 C C . ASN A 1 89 ? -8.234 5.875 -7.227 1 89.31 89 ASN A C 1
ATOM 731 O O . ASN A 1 89 ? -8.516 6.766 -6.426 1 89.31 89 ASN A O 1
ATOM 735 N N . ALA A 1 90 ? -7.336 4.98 -7.008 1 92.62 90 ALA A N 1
ATOM 736 C CA . ALA A 1 90 ? -6.402 5.023 -5.887 1 92.62 90 ALA A CA 1
ATOM 737 C C . ALA A 1 90 ? -7.082 4.59 -4.59 1 92.62 90 ALA A C 1
ATOM 739 O O . ALA A 1 90 ? -6.637 4.953 -3.498 1 92.62 90 ALA A O 1
ATOM 740 N N . LEU A 1 91 ? -8.172 3.912 -4.754 1 94.38 91 LEU A N 1
ATOM 741 C CA . LEU A 1 91 ? -8.875 3.406 -3.576 1 94.38 91 LEU A CA 1
ATOM 742 C C . LEU A 1 91 ? -8.758 1.889 -3.486 1 94.38 91 LEU A C 1
ATOM 744 O O . LEU A 1 91 ? -8.719 1.203 -4.508 1 94.38 91 LEU A O 1
ATOM 748 N N . GLU A 1 92 ? -8.758 1.429 -2.271 1 95.25 92 GLU A N 1
ATOM 749 C CA . GLU A 1 92 ? -8.812 -0.016 -2.072 1 95.25 92 GLU A CA 1
ATOM 750 C C . GLU A 1 92 ? -10.117 -0.601 -2.602 1 95.25 92 GLU A C 1
ATOM 752 O O . GLU A 1 92 ? -11.188 -0.026 -2.395 1 95.25 92 GLU A O 1
ATOM 757 N N . ILE A 1 93 ? -10.031 -1.733 -3.201 1 92.5 93 ILE A N 1
ATOM 758 C CA . ILE A 1 93 ? -11.211 -2.346 -3.805 1 92.5 93 ILE A CA 1
ATOM 759 C C . ILE A 1 93 ? -12.008 -3.098 -2.74 1 92.5 93 ILE A C 1
ATOM 761 O O . ILE A 1 93 ? -11.5 -3.352 -1.644 1 92.5 93 ILE A O 1
ATOM 765 N N . ASP A 1 94 ? -13.25 -3.359 -3.115 1 90.19 94 ASP A N 1
ATOM 766 C CA . ASP A 1 94 ? -14.07 -4.273 -2.324 1 90.19 94 ASP A CA 1
ATOM 767 C C . ASP A 1 94 ? -13.82 -5.723 -2.729 1 90.19 94 ASP A C 1
ATOM 769 O O . ASP A 1 94 ? -14.078 -6.109 -3.871 1 90.19 94 ASP A O 1
ATOM 773 N N . TYR A 1 95 ? -13.367 -6.523 -1.837 1 89.94 95 TYR A N 1
ATOM 774 C CA . TYR A 1 95 ? -12.953 -7.887 -2.15 1 89.94 95 TYR A CA 1
ATOM 775 C C . TYR A 1 95 ? -14.148 -8.828 -2.162 1 89.94 95 TYR A C 1
ATOM 777 O O . TYR A 1 95 ? -14.039 -9.977 -2.594 1 89.94 95 TYR A O 1
ATOM 785 N N . SER A 1 96 ? -15.203 -8.445 -1.467 1 79.25 96 SER A N 1
ATOM 786 C CA . SER A 1 96 ? -16.391 -9.297 -1.384 1 79.25 96 SER A CA 1
ATOM 787 C C . SER A 1 96 ? -17.031 -9.492 -2.756 1 79.25 96 SER A C 1
ATOM 789 O O . SER A 1 96 ? -17.75 -10.469 -2.979 1 79.25 96 SER A O 1
ATOM 791 N N . SER A 1 97 ? -16.953 -8.547 -3.639 1 62.59 97 SER A N 1
ATOM 792 C CA . SER A 1 97 ? -17.625 -8.617 -4.93 1 62.59 97 SER A CA 1
ATOM 793 C C . SER A 1 97 ? -17 -9.672 -5.828 1 62.59 97 SER A C 1
ATOM 795 O O . SER A 1 97 ? -17.531 -9.984 -6.898 1 62.59 97 SER A O 1
ATOM 797 N N . CYS A 1 98 ? -15.906 -10.18 -5.371 1 58.44 98 CYS A N 1
ATOM 798 C CA . CYS A 1 98 ? -15.242 -11.117 -6.266 1 58.44 98 CYS A CA 1
ATOM 799 C C . CYS A 1 98 ? -15.828 -12.516 -6.117 1 58.44 98 CYS A C 1
ATOM 801 O O . CYS A 1 98 ? -16.234 -12.914 -5.023 1 58.44 98 CYS A O 1
ATOM 803 N N . GLU A 1 99 ? -16.438 -13.062 -7.152 1 53.31 99 GLU A N 1
ATOM 804 C CA . GLU A 1 99 ? -16.984 -14.414 -7.207 1 53.31 99 GLU A CA 1
ATOM 805 C C . GLU A 1 99 ? -15.984 -15.438 -6.66 1 53.31 99 GLU A C 1
ATOM 807 O O . GLU A 1 99 ? -14.789 -15.375 -6.961 1 53.31 99 GLU A O 1
ATOM 812 N N . PRO A 1 100 ? -16.344 -16.031 -5.535 1 48.44 100 PRO A N 1
ATOM 813 C CA . PRO A 1 100 ? -15.469 -17.078 -5.016 1 48.44 100 PRO A CA 1
ATOM 814 C C . PRO A 1 100 ? -14.875 -17.953 -6.121 1 48.44 100 PRO A C 1
ATOM 816 O O . PRO A 1 100 ? -15.555 -18.266 -7.102 1 48.44 100 PRO A O 1
ATOM 819 N N . CYS A 1 101 ? -13.727 -17.719 -6.348 1 43.44 101 CYS A N 1
ATOM 820 C CA . CYS A 1 101 ? -13.172 -18.734 -7.23 1 43.44 101 CYS A CA 1
ATOM 821 C C . CYS A 1 101 ? -13.57 -20.125 -6.766 1 43.44 101 CYS A C 1
ATOM 823 O O . CYS A 1 101 ? -13.273 -20.516 -5.637 1 43.44 101 CYS A O 1
ATOM 825 N N . ASP A 1 102 ? -14.742 -20.562 -7.016 1 40.44 102 ASP A N 1
ATOM 826 C CA . ASP A 1 102 ? -14.984 -21.984 -6.766 1 40.44 102 ASP A CA 1
ATOM 827 C C . ASP A 1 102 ? -13.734 -22.812 -7.043 1 40.44 102 ASP A C 1
ATOM 829 O O . ASP A 1 102 ? -13.055 -22.609 -8.055 1 40.44 102 ASP A O 1
ATOM 833 N N . ASP A 1 103 ? -12.984 -23.109 -6.055 1 41.03 103 ASP A N 1
ATOM 834 C CA . ASP A 1 103 ? -12.086 -24.234 -6.27 1 41.03 103 ASP A CA 1
ATOM 835 C C . ASP A 1 103 ? -12.664 -25.203 -7.297 1 41.03 103 ASP A C 1
ATOM 837 O O . ASP A 1 103 ? -13.07 -26.312 -6.945 1 41.03 103 ASP A O 1
ATOM 841 N N . LYS A 1 104 ? -13.781 -24.891 -7.938 1 40.06 104 LYS A N 1
ATOM 842 C CA . LYS A 1 104 ? -14.195 -25.953 -8.852 1 40.06 104 LYS A CA 1
ATOM 843 C C . LYS A 1 104 ? -13.141 -26.219 -9.914 1 40.06 104 LYS A C 1
ATOM 845 O O . LYS A 1 104 ? -13.047 -25.469 -10.898 1 40.06 104 LYS A O 1
ATOM 850 N N . GLY A 1 105 ? -11.82 -26.312 -9.68 1 36.28 105 GLY A N 1
ATOM 851 C CA . GLY A 1 105 ? -11.227 -27.25 -10.633 1 36.28 105 GLY A CA 1
ATOM 852 C C . GLY A 1 105 ? -12.164 -28.375 -11.023 1 36.28 105 GLY A C 1
ATOM 853 O O . GLY A 1 105 ? -11.727 -29.516 -11.203 1 36.28 105 GLY A O 1
ATOM 854 N N . ASN A 1 106 ? -13.336 -28.391 -10.648 1 34.56 106 ASN A N 1
ATOM 855 C CA . ASN A 1 106 ? -14.102 -29.344 -11.43 1 34.56 106 ASN A CA 1
ATOM 856 C C . ASN A 1 106 ? -14.086 -29 -12.914 1 34.56 106 ASN A C 1
ATOM 858 O O . ASN A 1 106 ? -14.648 -27.984 -13.328 1 34.56 106 ASN A O 1
ATOM 862 N N . VAL A 1 107 ? -12.844 -29.125 -13.609 1 36.22 107 VAL A N 1
ATOM 863 C CA . VAL A 1 107 ? -12.836 -29.469 -15.023 1 36.22 107 VAL A CA 1
ATOM 864 C C . VAL A 1 107 ? -14.109 -30.234 -15.375 1 36.22 107 VAL A C 1
ATOM 866 O O . VAL A 1 107 ? -14.266 -31.391 -15.008 1 36.22 107 VAL A O 1
ATOM 869 N N . GLY A 1 108 ? -15.18 -29.812 -14.969 1 32.62 108 GLY A N 1
ATOM 870 C CA . GLY A 1 108 ? -16.344 -30.438 -15.57 1 32.62 108 GLY A CA 1
ATOM 871 C C . GLY A 1 108 ? -16.188 -30.672 -17.062 1 32.62 108 GLY A C 1
ATOM 872 O O . GLY A 1 108 ? -15.805 -29.766 -17.797 1 32.62 108 GLY A O 1
ATOM 873 N N . HIS A 1 109 ? -15.508 -31.875 -17.359 1 33.78 109 HIS A N 1
ATOM 874 C CA . HIS A 1 109 ? -15.719 -32.562 -18.641 1 33.78 109 HIS A CA 1
ATOM 875 C C . HIS A 1 109 ? -17.141 -32.344 -19.141 1 33.78 109 HIS A C 1
ATOM 877 O O . HIS A 1 109 ? -18.094 -32.906 -18.594 1 33.78 109 HIS A O 1
ATOM 883 N N . SER A 1 110 ? -17.531 -31.141 -19.172 1 33.72 110 SER A N 1
ATOM 884 C CA . SER A 1 110 ? -18.781 -31.016 -19.922 1 33.72 110 SER A CA 1
ATOM 885 C C . SER A 1 110 ? -18.703 -31.797 -21.234 1 33.72 110 SER A C 1
ATOM 887 O O . SER A 1 110 ? -17.812 -31.578 -22.047 1 33.72 110 SER A O 1
ATOM 889 N N . ASP A 1 111 ? -18.984 -33.125 -21.094 1 32.53 111 ASP A N 1
ATOM 890 C CA . ASP A 1 111 ? -19.438 -33.906 -22.234 1 32.53 111 ASP A CA 1
ATOM 891 C C . ASP A 1 111 ? -20.391 -33.125 -23.125 1 32.53 111 ASP A C 1
ATOM 893 O O . ASP A 1 111 ? -21.422 -32.625 -22.656 1 32.53 111 ASP A O 1
ATOM 897 N N . ASN A 1 112 ? -19.922 -32.188 -23.812 1 33.62 112 ASN A N 1
ATOM 898 C CA . ASN A 1 112 ? -20.625 -31.656 -24.984 1 33.62 112 ASN A CA 1
ATOM 899 C C . ASN A 1 112 ? -21.469 -32.75 -25.656 1 33.62 112 ASN A C 1
ATOM 901 O O . ASN A 1 112 ? -20.953 -33.594 -26.359 1 33.62 112 ASN A O 1
ATOM 905 N N . GLU A 1 113 ? -22.375 -33.312 -24.875 1 33.31 113 GLU A N 1
ATOM 906 C CA . GLU A 1 113 ? -23.484 -33.969 -25.578 1 33.31 113 GLU A CA 1
ATOM 907 C C . GLU A 1 113 ? -24.078 -33.031 -26.625 1 33.31 113 GLU A C 1
ATOM 909 O O . GLU A 1 113 ? -24.359 -31.859 -26.344 1 33.31 113 GLU A O 1
ATOM 914 N N . SER A 1 114 ? -23.656 -33.188 -27.906 1 35.19 114 SER A N 1
ATOM 915 C CA . SER A 1 114 ? -24.234 -32.812 -29.188 1 35.19 114 SER A CA 1
ATOM 916 C C . SER A 1 114 ? -25.75 -32.938 -29.172 1 35.19 114 SER A C 1
ATOM 918 O O . SER A 1 114 ? -26.281 -34.062 -29.016 1 35.19 114 SER A O 1
ATOM 920 N N . LEU A 1 115 ? -26.391 -32.188 -28.266 1 30.95 115 LEU A N 1
ATOM 921 C CA . LEU A 1 115 ? -27.812 -32.188 -28.547 1 30.95 115 LEU A CA 1
ATOM 922 C C . LEU A 1 115 ? -28.078 -31.875 -30.016 1 30.95 115 LEU A C 1
ATOM 924 O O . LEU A 1 115 ? -27.625 -30.844 -30.531 1 30.95 115 LEU A O 1
ATOM 928 N N . GLU A 1 116 ? -28.312 -32.906 -30.859 1 28.92 116 GLU A N 1
ATOM 929 C CA . GLU A 1 116 ? -28.875 -33.031 -32.188 1 28.92 116 GLU A CA 1
ATOM 930 C C . GLU A 1 116 ? -30.172 -32.25 -32.344 1 28.92 116 GLU A C 1
ATOM 932 O O . GLU A 1 116 ? -31.125 -32.469 -31.578 1 28.92 116 GLU A O 1
ATOM 937 N N . ILE A 1 117 ? -29.969 -30.812 -32 1 23.42 117 ILE A N 1
ATOM 938 C CA . ILE A 1 117 ? -31.125 -30.281 -32.719 1 23.42 117 ILE A CA 1
ATOM 939 C C . ILE A 1 117 ? -30.828 -30.25 -34.219 1 23.42 117 ILE A C 1
ATOM 941 O O . ILE A 1 117 ? -29.688 -29.953 -34.625 1 23.42 117 ILE A O 1
ATOM 945 N N . MET B 1 1 ? -18.203 1.742 18.891 1 31.25 1 MET B N 1
ATOM 946 C CA . MET B 1 1 ? -17.328 1.099 17.922 1 31.25 1 MET B CA 1
ATOM 947 C C . MET B 1 1 ? -17.75 1.419 16.5 1 31.25 1 MET B C 1
ATOM 949 O O . MET B 1 1 ? -18.859 1.085 16.078 1 31.25 1 MET B O 1
ATOM 953 N N . VAL B 1 2 ? -17.578 2.629 16.062 1 40.59 2 VAL B N 1
ATOM 954 C CA . VAL B 1 2 ? -18.109 3.008 14.758 1 40.59 2 VAL B CA 1
ATOM 955 C C . VAL B 1 2 ? -17.844 1.896 13.75 1 40.59 2 VAL B C 1
ATOM 957 O O . VAL B 1 2 ? -16.703 1.462 13.578 1 40.59 2 VAL B O 1
ATOM 960 N N . ARG B 1 3 ? -18.859 1.109 13.602 1 41.53 3 ARG B N 1
ATOM 961 C CA . ARG B 1 3 ? -18.828 -0.072 12.742 1 41.53 3 ARG B CA 1
ATOM 962 C C . ARG B 1 3 ? -18.344 0.28 11.344 1 41.53 3 ARG B C 1
ATOM 964 O O . ARG B 1 3 ? -18.953 1.102 10.656 1 41.53 3 ARG B O 1
ATOM 971 N N . ARG B 1 4 ? -17.047 0.336 11.234 1 51.25 4 ARG B N 1
ATOM 972 C CA . ARG B 1 4 ? -16.5 0.512 9.898 1 51.25 4 ARG B CA 1
ATOM 973 C C . ARG B 1 4 ? -17.219 -0.374 8.883 1 51.25 4 ARG B C 1
ATOM 975 O O . ARG B 1 4 ? -17.531 -1.527 9.18 1 51.25 4 ARG B O 1
ATOM 982 N N . ASN B 1 5 ? -17.922 0.38 8.086 1 60.88 5 ASN B N 1
ATOM 983 C CA . ASN B 1 5 ? -18.5 -0.354 6.965 1 60.88 5 ASN B CA 1
ATOM 984 C C . ASN B 1 5 ? -17.422 -1.143 6.211 1 60.88 5 ASN B C 1
ATOM 986 O O . ASN B 1 5 ? -16.531 -0.557 5.602 1 60.88 5 ASN B O 1
ATOM 990 N N . PRO B 1 6 ? -17.344 -2.438 6.434 1 63.22 6 PRO B N 1
ATOM 991 C CA . PRO B 1 6 ? -16.281 -3.264 5.863 1 63.22 6 PRO B CA 1
ATOM 992 C C . PRO B 1 6 ? -16.156 -3.107 4.352 1 63.22 6 PRO B C 1
ATOM 994 O O . PRO B 1 6 ? -15.117 -3.445 3.773 1 63.22 6 PRO B O 1
ATOM 997 N N . THR B 1 7 ? -17.141 -2.441 3.791 1 69.88 7 THR B N 1
ATOM 998 C CA . THR B 1 7 ? -17.109 -2.361 2.334 1 69.88 7 THR B CA 1
ATOM 999 C C . THR B 1 7 ? -16.5 -1.033 1.881 1 69.88 7 THR B C 1
ATOM 1001 O O . THR B 1 7 ? -16.219 -0.848 0.695 1 69.88 7 THR B O 1
ATOM 1004 N N . LEU B 1 8 ? -16.406 -0.188 2.822 1 78 8 LEU B N 1
ATOM 1005 C CA . LEU B 1 8 ? -15.844 1.106 2.445 1 78 8 LEU B CA 1
ATOM 1006 C C . LEU B 1 8 ? -14.32 1.046 2.393 1 78 8 LEU B C 1
ATOM 1008 O O . LEU B 1 8 ? -13.688 0.479 3.285 1 78 8 LEU B O 1
ATOM 1012 N N . PRO B 1 9 ? -13.867 1.527 1.323 1 84.25 9 PRO B N 1
ATOM 1013 C CA . PRO B 1 9 ? -12.406 1.541 1.257 1 84.25 9 PRO B CA 1
ATOM 1014 C C . PRO B 1 9 ? -11.773 2.338 2.395 1 84.25 9 PRO B C 1
ATOM 1016 O O . PRO B 1 9 ? -12.164 3.48 2.646 1 84.25 9 PRO B O 1
ATOM 1019 N N . ILE B 1 10 ? -10.891 1.742 3.006 1 89.62 10 ILE B N 1
ATOM 1020 C CA . ILE B 1 10 ? -10.234 2.441 4.105 1 89.62 10 ILE B CA 1
ATOM 1021 C C . ILE B 1 10 ? -8.812 2.812 3.701 1 89.62 10 ILE B C 1
ATOM 1023 O O . ILE B 1 10 ? -8.086 3.445 4.473 1 89.62 10 ILE B O 1
ATOM 1027 N N . ARG B 1 11 ? -8.406 2.416 2.486 1 95.81 11 ARG B N 1
ATOM 1028 C CA . ARG B 1 11 ? -7.055 2.744 2.039 1 95.81 11 ARG B CA 1
ATOM 1029 C C . ARG B 1 11 ? -7.086 3.473 0.7 1 95.81 11 ARG B C 1
ATOM 1031 O O . ARG B 1 11 ? -7.953 3.215 -0.135 1 95.81 11 ARG B O 1
ATOM 1038 N N . PHE B 1 12 ? -6.184 4.391 0.571 1 94.25 12 PHE B N 1
ATOM 1039 C CA . PHE B 1 12 ? -5.879 5.051 -0.691 1 94.25 12 PHE B CA 1
ATOM 1040 C C . PHE B 1 12 ? -4.387 5.324 -0.813 1 94.25 12 PHE B C 1
ATOM 1042 O O . PHE B 1 12 ? -3.631 5.105 0.137 1 94.25 12 PHE B O 1
ATOM 1049 N N . PHE B 1 13 ? -3.938 5.629 -1.999 1 94 13 PHE B N 1
ATOM 1050 C CA . PHE B 1 13 ? -2.523 5.957 -2.137 1 94 13 PHE B CA 1
ATOM 1051 C C . PHE B 1 13 ? -2.34 7.242 -2.938 1 94 13 PHE B C 1
ATOM 1053 O O . PHE B 1 13 ? -3.271 7.703 -3.6 1 94 13 PHE B O 1
ATOM 1060 N N . LYS B 1 14 ? -1.146 7.805 -2.736 1 90.94 14 LYS B N 1
ATOM 1061 C CA . LYS B 1 14 ? -0.683 8.953 -3.508 1 90.94 14 LYS B CA 1
ATOM 1062 C C . LYS B 1 14 ? 0.725 8.727 -4.051 1 90.94 14 LYS B C 1
ATOM 1064 O O . LYS B 1 14 ? 1.599 8.234 -3.332 1 90.94 14 LYS B O 1
ATOM 1069 N N . ILE B 1 15 ? 0.879 9.023 -5.273 1 91.56 15 ILE B N 1
ATOM 1070 C CA . ILE B 1 15 ? 2.209 9.055 -5.871 1 91.56 15 ILE B CA 1
ATOM 1071 C C . ILE B 1 15 ? 2.734 10.492 -5.883 1 91.56 15 ILE B C 1
ATOM 1073 O O . ILE B 1 15 ? 2.033 11.414 -6.305 1 91.56 15 ILE B O 1
ATOM 1077 N N . ILE B 1 16 ? 3.895 10.586 -5.445 1 89.69 16 ILE B N 1
ATOM 1078 C CA . ILE B 1 16 ? 4.52 11.906 -5.445 1 89.69 16 ILE B CA 1
ATOM 1079 C C . ILE B 1 16 ? 5.07 12.219 -6.836 1 89.69 16 ILE B C 1
ATOM 1081 O O . ILE B 1 16 ? 6.008 11.562 -7.301 1 89.69 16 ILE B O 1
ATOM 1085 N N . LEU B 1 17 ? 4.469 13.094 -7.461 1 86 17 LEU B N 1
ATOM 1086 C CA . LEU B 1 17 ? 4.898 13.477 -8.805 1 86 17 LEU B CA 1
ATOM 1087 C C . LEU B 1 17 ? 5.648 14.805 -8.766 1 86 17 LEU B C 1
ATOM 1089 O O . LEU B 1 17 ? 6.426 15.109 -9.68 1 86 17 LEU B O 1
ATOM 1093 N N . GLN B 1 18 ? 5.273 15.562 -7.824 1 78.38 18 GLN B N 1
ATOM 1094 C CA . GLN B 1 18 ? 5.973 16.812 -7.578 1 78.38 18 GLN B CA 1
ATOM 1095 C C . GLN B 1 18 ? 6.258 17.016 -6.094 1 78.38 18 GLN B C 1
ATOM 1097 O O . GLN B 1 18 ? 5.461 16.594 -5.246 1 78.38 18 GLN B O 1
ATOM 1102 N N . THR B 1 19 ? 7.375 17.375 -5.805 1 66.31 19 THR B N 1
ATOM 1103 C CA . THR B 1 19 ? 7.82 17.453 -4.418 1 66.31 19 THR B CA 1
ATOM 1104 C C . THR B 1 19 ? 7.328 18.734 -3.752 1 66.31 19 THR B C 1
ATOM 1106 O O . THR B 1 19 ? 7.414 18.875 -2.531 1 66.31 19 THR B O 1
ATOM 1109 N N . ASN B 1 20 ? 6.734 19.562 -4.395 1 66.81 20 ASN B N 1
ATOM 1110 C CA . ASN B 1 20 ? 6.387 20.828 -3.736 1 66.81 20 ASN B CA 1
ATOM 1111 C C . ASN B 1 20 ? 4.922 20.844 -3.303 1 66.81 20 ASN B C 1
ATOM 1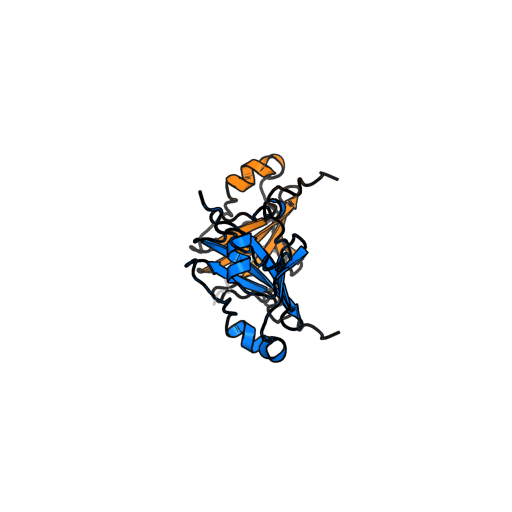113 O O . ASN B 1 20 ? 4.285 21.891 -3.293 1 66.81 20 ASN B O 1
ATOM 1117 N N . LEU B 1 21 ? 4.582 19.625 -2.9 1 62.94 21 LEU B N 1
ATOM 1118 C CA . LEU B 1 21 ? 3.195 19.672 -2.453 1 62.94 21 LEU B CA 1
ATOM 1119 C C . LEU B 1 21 ? 3.107 20.078 -0.988 1 62.94 21 LEU B C 1
ATOM 1121 O O . LEU B 1 21 ? 3.879 19.594 -0.156 1 62.94 21 LEU B O 1
ATOM 1125 N N . GLN B 1 22 ? 2.279 21.156 -0.75 1 64.81 22 GLN B N 1
ATOM 1126 C CA . GLN B 1 22 ? 2.094 21.719 0.585 1 64.81 22 GLN B CA 1
ATOM 1127 C C . GLN B 1 22 ? 1.054 20.922 1.373 1 64.81 22 GLN B C 1
ATOM 1129 O O . GLN B 1 22 ? 0.998 21.016 2.602 1 64.81 22 GLN B O 1
ATOM 1134 N N . ARG B 1 23 ? 0.237 20.203 0.625 1 73.38 23 ARG B N 1
ATOM 1135 C CA . ARG B 1 23 ? -0.831 19.484 1.316 1 73.38 23 ARG B CA 1
ATOM 1136 C C . ARG B 1 23 ? -1.113 18.141 0.647 1 73.38 23 ARG B C 1
ATOM 1138 O O . ARG B 1 23 ? -0.78 17.938 -0.523 1 73.38 23 ARG B O 1
ATOM 1145 N N . ILE B 1 24 ? -1.623 17.281 1.498 1 75.94 24 ILE B N 1
ATOM 1146 C CA . ILE B 1 24 ? -2.096 16.016 0.957 1 75.94 24 ILE B CA 1
ATOM 1147 C C . ILE B 1 24 ? -3.51 16.172 0.404 1 75.94 24 ILE B C 1
ATOM 1149 O O . ILE B 1 24 ? -4.387 16.719 1.084 1 75.94 24 ILE B O 1
ATOM 1153 N N . GLN B 1 25 ? -3.662 15.922 -0.75 1 78.44 25 GLN B N 1
ATOM 1154 C CA . GLN B 1 25 ? -5.016 15.844 -1.286 1 78.44 25 GLN B CA 1
ATOM 1155 C C . GLN B 1 25 ? -5.586 14.43 -1.135 1 78.44 25 GLN B C 1
ATOM 1157 O O . GLN B 1 25 ? -5.039 13.477 -1.687 1 78.44 25 GLN B O 1
ATOM 1162 N N . ILE B 1 26 ? -6.605 14.344 -0.337 1 84.25 26 ILE B N 1
ATOM 1163 C CA . ILE B 1 26 ? -7.328 13.078 -0.19 1 84.25 26 ILE B CA 1
ATOM 1164 C C . ILE B 1 26 ? -8.281 12.891 -1.368 1 84.25 26 ILE B C 1
ATOM 1166 O O . ILE B 1 26 ? -9 13.82 -1.749 1 84.25 26 ILE B O 1
ATOM 1170 N N . PRO B 1 27 ? -8.273 11.719 -1.928 1 86.44 27 PRO B N 1
ATOM 1171 C CA . PRO B 1 27 ? -9.18 11.484 -3.057 1 86.44 27 PRO B CA 1
ATOM 1172 C C . PRO B 1 27 ? -10.625 11.844 -2.732 1 86.44 27 PRO B C 1
ATOM 1174 O O . PRO B 1 27 ? -11.117 11.531 -1.643 1 86.44 27 PRO B O 1
ATOM 1177 N N . ASN B 1 28 ? -11.289 12.453 -3.688 1 84.62 28 ASN B N 1
ATOM 1178 C CA . ASN B 1 28 ? -12.672 12.867 -3.498 1 84.62 28 ASN B CA 1
ATOM 1179 C C . ASN B 1 28 ? -13.57 11.672 -3.17 1 84.62 28 ASN B C 1
ATOM 1181 O O . ASN B 1 28 ? -14.438 11.766 -2.299 1 84.62 28 ASN B O 1
ATOM 1185 N N . ASN B 1 29 ? -13.32 10.617 -3.889 1 84.88 29 ASN B N 1
ATOM 1186 C CA . ASN B 1 29 ? -14.133 9.43 -3.641 1 84.88 29 ASN B CA 1
ATOM 1187 C C . ASN B 1 29 ? -13.969 8.922 -2.211 1 84.88 29 ASN B C 1
ATOM 1189 O O . ASN B 1 29 ? -14.914 8.422 -1.613 1 84.88 29 ASN B O 1
ATOM 1193 N N . PHE B 1 30 ? -12.875 9.141 -1.693 1 86.62 30 PHE B N 1
ATOM 1194 C CA . PHE B 1 30 ? -12.641 8.758 -0.307 1 86.62 30 PHE B CA 1
ATOM 1195 C C . PHE B 1 30 ? -13.336 9.719 0.647 1 86.62 30 PHE B C 1
ATOM 1197 O O . PHE B 1 30 ? -13.977 9.297 1.613 1 86.62 30 PHE B O 1
ATOM 1204 N N . THR B 1 31 ? -13.211 10.945 0.33 1 84.25 31 THR B N 1
ATOM 1205 C CA . THR B 1 31 ? -13.797 11.969 1.181 1 84.25 31 THR B CA 1
ATOM 1206 C C . THR B 1 31 ? -15.32 11.852 1.21 1 84.25 31 THR B C 1
ATOM 1208 O O . THR B 1 31 ? -15.945 12.062 2.25 1 84.25 31 THR B O 1
ATOM 1211 N N . ARG B 1 32 ? -15.852 11.492 0.143 1 84.19 32 ARG B N 1
ATOM 1212 C CA . ARG B 1 32 ? -17.297 11.344 0.06 1 84.19 32 ARG B CA 1
ATOM 1213 C C . ARG B 1 32 ? -17.781 10.227 0.974 1 84.19 32 ARG B C 1
ATOM 1215 O O . ARG B 1 32 ? -18.844 10.344 1.59 1 84.19 32 ARG B O 1
ATOM 1222 N N . ARG B 1 33 ? -16.953 9.312 1.089 1 83.06 33 ARG B N 1
ATOM 1223 C CA . ARG B 1 33 ? -17.359 8.148 1.866 1 83.06 33 ARG B CA 1
ATOM 1224 C C . ARG B 1 33 ? -17.078 8.344 3.35 1 83.06 33 ARG B C 1
ATOM 1226 O O . ARG B 1 33 ? -17.797 7.836 4.207 1 83.06 33 ARG B O 1
ATOM 1233 N N . HIS B 1 34 ? -16.016 9.055 3.586 1 83.69 34 HIS B N 1
ATOM 1234 C CA . HIS B 1 34 ? -15.57 9.164 4.973 1 83.69 34 HIS B CA 1
ATOM 1235 C C . HIS B 1 34 ? -15.68 10.602 5.473 1 83.69 34 HIS B C 1
ATOM 1237 O O . HIS B 1 34 ? -15.273 10.898 6.598 1 83.69 34 HIS B O 1
ATOM 1243 N N . GLY B 1 35 ? -16.125 11.586 4.746 1 73.12 35 GLY B N 1
ATOM 1244 C CA . GLY B 1 35 ? -16.078 13.031 4.914 1 73.12 35 GLY B CA 1
ATOM 1245 C C . GLY B 1 35 ? -16.453 13.477 6.316 1 73.12 35 GLY B C 1
ATOM 1246 O O . GLY B 1 35 ? -15.812 14.375 6.875 1 73.12 35 GLY B O 1
ATOM 1247 N N . VAL B 1 36 ? -17.406 12.891 6.887 1 70.25 36 VAL B N 1
ATOM 1248 C CA . VAL B 1 36 ? -17.828 13.336 8.211 1 70.25 36 VAL B CA 1
ATOM 1249 C C . VAL B 1 36 ? -16.703 13.133 9.211 1 70.25 36 VAL B C 1
ATOM 1251 O O . VAL B 1 36 ? -16.547 13.914 10.148 1 70.25 36 VAL B O 1
ATOM 1254 N N . GLY B 1 37 ? -15.836 12.25 8.906 1 72.56 37 GLY B N 1
ATOM 1255 C CA . GLY B 1 37 ? -14.75 11.914 9.812 1 72.56 37 GLY B CA 1
ATOM 1256 C C . GLY B 1 37 ? -13.422 12.547 9.414 1 72.56 37 GLY B C 1
ATOM 1257 O O . GLY B 1 37 ? -12.414 12.359 10.102 1 72.56 37 GLY B O 1
ATOM 1258 N N . LEU B 1 38 ? -13.453 13.297 8.398 1 78 38 LEU B N 1
ATOM 1259 C CA . LEU B 1 38 ? -12.211 13.883 7.914 1 78 38 LEU B CA 1
ATOM 1260 C C . LEU B 1 38 ? -12.148 15.367 8.25 1 78 38 LEU B C 1
ATOM 1262 O O . LEU B 1 38 ? -12.969 16.156 7.777 1 78 38 LEU B O 1
ATOM 1266 N N . SER B 1 39 ? -11.469 15.711 9.273 1 75.25 39 SER B N 1
ATOM 1267 C CA . SER B 1 39 ? -11.258 17.109 9.648 1 75.25 39 SER B CA 1
ATOM 1268 C C . SER B 1 39 ? -9.797 17.516 9.469 1 75.25 39 SER B C 1
ATOM 1270 O O . SER B 1 39 ? -8.914 16.656 9.422 1 75.25 39 SER B O 1
ATOM 1272 N N . ASN B 1 40 ? -9.578 18.688 9.18 1 74.06 40 ASN B N 1
ATOM 1273 C CA . ASN B 1 40 ? -8.234 19.266 9.102 1 74.06 40 ASN B CA 1
ATOM 1274 C C . ASN B 1 40 ? -7.812 19.859 10.438 1 74.06 40 ASN B C 1
ATOM 1276 O O . ASN B 1 40 ? -8.625 20.5 11.125 1 74.06 40 ASN B 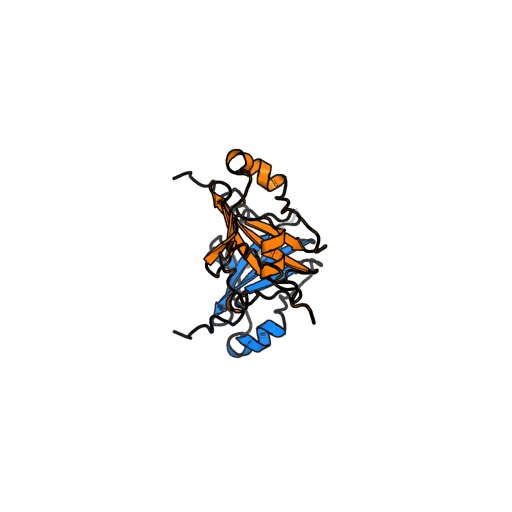O 1
ATOM 1280 N N . PRO B 1 41 ? -6.52 19.578 10.891 1 78.88 41 PRO B N 1
ATOM 1281 C CA . PRO B 1 41 ? -5.457 18.859 10.195 1 78.88 41 PRO B CA 1
ATOM 1282 C C . PRO B 1 41 ? -5.547 17.344 10.414 1 78.88 41 PRO B C 1
ATOM 1284 O O . PRO B 1 41 ? -6.055 16.891 11.438 1 78.88 41 PRO B O 1
ATOM 1287 N N . VAL B 1 42 ? -5.059 16.578 9.453 1 84.44 42 VAL B N 1
ATOM 1288 C CA . VAL B 1 42 ? -5.039 15.133 9.602 1 84.44 42 VAL B CA 1
ATOM 1289 C C . VAL B 1 42 ? -3.766 14.703 10.328 1 84.44 42 VAL B C 1
ATOM 1291 O O . VAL B 1 42 ? -2.736 15.375 10.234 1 84.44 42 VAL B O 1
ATOM 1294 N N . LEU B 1 43 ? -3.871 13.68 11.078 1 89.75 43 LEU B N 1
ATOM 1295 C CA . LEU B 1 43 ? -2.73 13.055 11.734 1 89.75 43 LEU B CA 1
ATOM 1296 C C . LEU B 1 43 ? -2.213 11.875 10.922 1 89.75 43 LEU B C 1
ATOM 1298 O O . LEU B 1 43 ? -2.982 10.984 10.555 1 89.75 43 LEU B O 1
ATOM 1302 N N . ILE B 1 44 ? -0.873 11.93 10.641 1 91.88 44 ILE B N 1
ATOM 1303 C CA . ILE B 1 44 ? -0.253 10.859 9.867 1 91.88 44 ILE B CA 1
ATOM 1304 C C . ILE B 1 44 ? 0.756 10.109 10.734 1 91.88 44 ILE B C 1
ATOM 1306 O O . ILE B 1 44 ? 1.588 10.727 11.406 1 91.88 44 ILE B O 1
ATOM 1310 N N . LYS B 1 45 ? 0.712 8.805 10.727 1 93.38 45 LYS B N 1
ATOM 1311 C CA . LYS B 1 45 ? 1.585 7.969 11.539 1 93.38 45 LYS B CA 1
ATOM 1312 C C . LYS B 1 45 ? 2.305 6.93 10.688 1 93.38 45 LYS B C 1
ATOM 1314 O O . LYS B 1 45 ? 1.716 5.914 10.305 1 93.38 45 LYS B O 1
ATOM 1319 N N . PRO B 1 46 ? 3.59 7.137 10.438 1 93.75 46 PRO B N 1
ATOM 1320 C CA . PRO B 1 46 ? 4.402 6.09 9.82 1 93.75 46 PRO B CA 1
ATOM 1321 C C . PRO B 1 46 ? 4.734 4.949 10.773 1 93.75 46 PRO B C 1
ATOM 1323 O O . PRO B 1 46 ? 4.422 5.027 11.969 1 93.75 46 PRO B O 1
ATOM 1326 N N . PRO B 1 47 ? 5.316 3.928 10.258 1 92.44 47 PRO B N 1
ATOM 1327 C CA . PRO B 1 47 ? 5.574 2.738 11.07 1 92.44 47 PRO B CA 1
ATOM 1328 C C . PRO B 1 47 ? 6.547 3.008 12.219 1 92.44 47 PRO B C 1
ATOM 1330 O O . PRO B 1 47 ? 6.578 2.256 13.195 1 92.44 47 PRO B O 1
ATOM 1333 N N . ASP B 1 48 ? 7.297 3.998 12.047 1 89.94 48 ASP B N 1
ATOM 1334 C CA . ASP B 1 48 ? 8.25 4.281 13.117 1 89.94 48 ASP B CA 1
ATOM 1335 C C . ASP B 1 48 ? 7.551 4.891 14.328 1 89.94 48 ASP B C 1
ATOM 1337 O O . ASP B 1 48 ? 8.188 5.133 15.359 1 89.94 48 ASP B O 1
ATOM 1341 N N . GLY B 1 49 ? 6.34 5.207 14.203 1 89.25 49 GLY B N 1
ATOM 1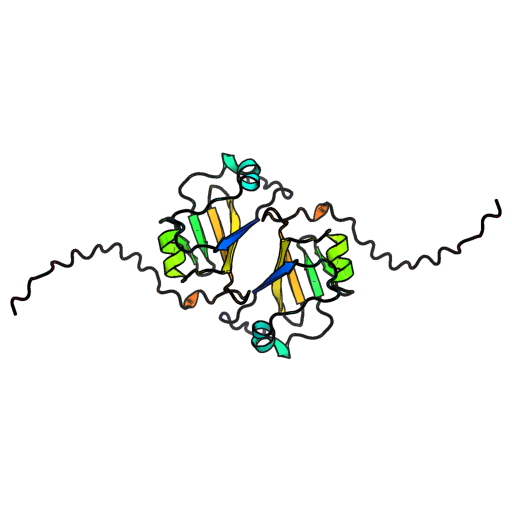342 C CA . GLY B 1 49 ? 5.543 5.633 15.344 1 89.25 49 GLY B CA 1
ATOM 1343 C C . GLY B 1 49 ? 5.461 7.141 15.484 1 89.25 49 GLY B C 1
ATOM 1344 O O . GLY B 1 49 ? 4.73 7.652 16.328 1 89.25 49 GLY B O 1
ATOM 1345 N N . THR B 1 50 ? 6.172 7.883 14.656 1 88.06 50 THR B N 1
ATOM 1346 C CA . THR B 1 50 ? 6.113 9.344 14.711 1 88.06 50 THR B CA 1
ATOM 1347 C C . THR B 1 50 ? 4.734 9.844 14.297 1 88.06 50 THR B C 1
ATOM 1349 O O . THR B 1 50 ? 4.141 9.328 13.344 1 88.06 50 THR B O 1
ATOM 1352 N N . LYS B 1 51 ? 4.266 10.781 15.016 1 88.5 51 LYS B N 1
ATOM 1353 C CA . LYS B 1 51 ? 2.979 11.383 14.688 1 88.5 51 LYS B CA 1
ATOM 1354 C C . LYS B 1 51 ? 3.162 12.758 14.055 1 88.5 51 LYS B C 1
ATOM 1356 O O . LYS B 1 51 ? 3.807 13.633 14.641 1 88.5 51 LYS B O 1
ATOM 1361 N N . TRP B 1 52 ? 2.688 12.828 12.883 1 85.88 52 TRP B N 1
ATOM 1362 C CA . TRP B 1 52 ? 2.803 14.078 12.141 1 85.88 52 TRP B CA 1
ATOM 1363 C C . TRP B 1 52 ? 1.462 14.797 12.078 1 85.88 52 TRP B C 1
ATOM 1365 O O . TRP B 1 52 ? 0.484 14.266 11.555 1 85.88 52 TRP B O 1
ATOM 1375 N N . LYS B 1 53 ? 1.368 15.828 12.75 1 79.44 53 LYS B N 1
ATOM 1376 C CA . LYS B 1 53 ? 0.201 16.703 12.672 1 79.44 53 LYS B CA 1
ATOM 1377 C C . LYS B 1 53 ? 0.516 17.969 11.883 1 79.44 53 LYS B C 1
ATOM 1379 O O . LYS B 1 53 ? -0.389 18.625 11.359 1 79.44 53 LYS B O 1
ATOM 1384 N N . VAL B 1 54 ? 1.979 18.172 11.852 1 61.25 54 VAL B N 1
ATOM 1385 C CA . VAL B 1 54 ? 2.438 19.422 11.273 1 61.25 54 VAL B CA 1
ATOM 1386 C C . VAL B 1 54 ? 2.75 19.234 9.789 1 61.25 54 VAL B C 1
ATOM 1388 O O . VAL B 1 54 ? 3.283 18.188 9.391 1 61.25 54 VAL B O 1
ATOM 1391 N N . GLY B 1 55 ? 1.978 19.625 8.977 1 69.25 55 GLY B N 1
ATOM 1392 C CA . GLY B 1 55 ? 1.951 19.906 7.551 1 69.25 55 GLY B CA 1
ATOM 1393 C C . GLY B 1 55 ? 2.627 18.828 6.723 1 69.25 55 GLY B C 1
ATOM 1394 O O . GLY B 1 55 ? 3.609 18.219 7.16 1 69.25 55 GLY B O 1
ATOM 1395 N N . TRP B 1 56 ? 2.273 18.406 5.605 1 78.06 56 TRP B N 1
ATOM 1396 C CA . TRP B 1 56 ? 2.729 17.484 4.566 1 78.06 56 TRP B CA 1
ATOM 1397 C C . TRP B 1 56 ? 4.16 17.812 4.145 1 78.06 56 TRP B C 1
ATOM 1399 O O . TRP B 1 56 ? 4.957 16.891 3.906 1 78.06 56 TRP B O 1
ATOM 1409 N N . LYS B 1 57 ? 4.473 19.062 4.277 1 80.75 57 LYS B N 1
ATOM 1410 C CA . LYS B 1 57 ? 5.812 19.453 3.861 1 80.75 57 LYS B CA 1
ATOM 1411 C C . LYS B 1 57 ? 6.871 18.875 4.797 1 80.75 57 LYS B C 1
ATOM 1413 O O . LYS B 1 57 ? 7.875 18.328 4.344 1 80.75 57 LYS B O 1
ATOM 1418 N N . PHE B 1 58 ? 6.641 19 6.09 1 82.25 58 PHE B N 1
ATOM 1419 C CA . PHE B 1 58 ? 7.594 18.484 7.07 1 82.25 58 PHE B CA 1
ATOM 1420 C C . PHE B 1 58 ? 7.688 16.969 6.996 1 82.25 58 PHE B C 1
ATOM 1422 O O . PHE B 1 58 ? 8.781 16.406 7.082 1 82.25 58 PHE B O 1
ATOM 1429 N N . PHE B 1 59 ? 6.656 16.344 6.805 1 87 59 PHE B N 1
ATOM 1430 C CA . PHE B 1 59 ? 6.602 14.898 6.66 1 87 59 PHE B CA 1
ATOM 1431 C C . PHE B 1 59 ? 7.41 14.453 5.449 1 87 59 PHE B C 1
ATOM 1433 O O . PHE B 1 59 ? 8.242 13.547 5.555 1 87 59 PHE B O 1
ATOM 1440 N N . THR B 1 60 ? 7.207 15.094 4.348 1 88.5 60 THR B N 1
ATOM 1441 C CA . THR B 1 60 ? 7.875 14.695 3.111 1 88.5 60 THR B CA 1
ATOM 1442 C C . THR B 1 60 ? 9.375 14.961 3.197 1 88.5 60 THR B C 1
ATOM 1444 O O . THR B 1 60 ? 10.18 14.164 2.705 1 88.5 60 THR B O 1
ATOM 1447 N N . GLU B 1 61 ? 9.711 16.016 3.822 1 86.56 61 GLU B N 1
ATOM 1448 C CA . GLU B 1 61 ? 11.125 16.344 3.982 1 86.56 61 GLU B CA 1
ATOM 1449 C C . GLU B 1 61 ? 11.805 15.359 4.934 1 86.56 61 GLU B C 1
ATOM 1451 O O . GLU B 1 61 ? 12.93 14.914 4.68 1 86.56 61 GLU B O 1
ATOM 1456 N N . ASN B 1 62 ? 11.133 15.062 5.965 1 88.44 62 ASN B N 1
ATOM 1457 C CA . ASN B 1 62 ? 11.695 14.156 6.965 1 88.44 62 ASN B CA 1
ATOM 1458 C C . ASN B 1 62 ? 12.008 12.789 6.367 1 88.44 62 ASN B C 1
ATOM 1460 O O . ASN B 1 62 ? 13.039 12.195 6.688 1 88.44 62 ASN B O 1
ATOM 1464 N N . TYR B 1 63 ? 11.164 12.344 5.488 1 90.69 63 TYR B N 1
ATOM 1465 C CA . TYR B 1 63 ? 11.352 11.016 4.922 1 90.69 63 TYR B CA 1
ATOM 1466 C C . TYR B 1 63 ? 11.93 11.094 3.516 1 90.69 63 TYR B C 1
ATOM 1468 O O . TYR B 1 63 ? 11.969 10.094 2.797 1 90.69 63 TYR B O 1
ATOM 1476 N N . SER B 1 64 ? 12.273 12.25 3.076 1 88.94 64 SER B N 1
ATOM 1477 C CA . SER B 1 64 ? 12.906 12.484 1.782 1 88.94 64 SER B CA 1
ATOM 1478 C C . SER B 1 64 ? 12.039 11.969 0.639 1 88.94 64 SER B C 1
ATOM 1480 O O . SER B 1 64 ? 12.531 11.273 -0.256 1 88.94 64 SER B O 1
ATOM 1482 N N . LEU B 1 65 ? 10.789 12.312 0.754 1 89.31 65 LEU B N 1
ATOM 1483 C CA . LEU B 1 65 ? 9.883 11.898 -0.308 1 89.31 65 LEU B CA 1
ATOM 1484 C C . LEU B 1 65 ? 10.141 12.688 -1.585 1 89.31 65 LEU B C 1
ATOM 1486 O O . LEU B 1 65 ? 10.227 13.922 -1.551 1 89.31 65 LEU B O 1
ATOM 1490 N N . GLY B 1 66 ? 10.352 11.953 -2.635 1 88 66 GLY B N 1
ATOM 1491 C CA . GLY B 1 66 ? 10.578 12.57 -3.932 1 88 66 GLY B CA 1
ATOM 1492 C C . GLY B 1 66 ? 9.727 11.977 -5.035 1 88 66 GLY B C 1
ATOM 1493 O O . GLY B 1 66 ? 8.797 11.211 -4.766 1 88 66 GLY B O 1
ATOM 1494 N N . HIS B 1 67 ? 10.055 12.438 -6.18 1 89.75 67 HIS B N 1
ATOM 1495 C CA . HIS B 1 67 ? 9.336 11.992 -7.367 1 89.75 67 HIS B CA 1
ATOM 1496 C C . HIS B 1 67 ? 9.289 10.469 -7.445 1 89.75 67 HIS B C 1
ATOM 1498 O O . HIS B 1 67 ? 10.32 9.805 -7.324 1 89.75 67 HIS B O 1
ATOM 1504 N N . GLY B 1 68 ? 8.094 9.945 -7.598 1 91.19 68 GLY B N 1
ATOM 1505 C CA . GLY B 1 68 ? 7.926 8.516 -7.809 1 91.19 68 GLY B CA 1
ATOM 1506 C C . GLY B 1 68 ? 7.652 7.746 -6.531 1 91.19 68 GLY B C 1
ATOM 1507 O O . GLY B 1 68 ? 7.254 6.582 -6.57 1 91.19 68 GLY B O 1
ATOM 1508 N N . CYS B 1 69 ? 7.844 8.367 -5.387 1 93.88 69 CYS B N 1
ATOM 1509 C CA . CYS B 1 69 ? 7.477 7.711 -4.133 1 93.88 69 CYS B CA 1
ATOM 1510 C C . CYS B 1 69 ? 5.965 7.551 -4.027 1 93.88 69 CYS B C 1
ATOM 1512 O O . CYS B 1 69 ? 5.207 8.344 -4.59 1 93.88 69 CYS B O 1
ATOM 1514 N N . LEU B 1 70 ? 5.641 6.555 -3.379 1 95.19 70 LEU B N 1
ATOM 1515 C CA . LEU B 1 70 ? 4.23 6.273 -3.123 1 95.19 70 LEU B CA 1
ATOM 1516 C C . LEU B 1 70 ? 3.939 6.273 -1.627 1 95.19 70 LEU B C 1
ATOM 1518 O O . LEU B 1 70 ? 4.711 5.723 -0.839 1 95.19 70 LEU B O 1
ATOM 1522 N N . VAL B 1 71 ? 2.871 6.98 -1.251 1 95.12 71 VAL B N 1
ATOM 1523 C CA . VAL B 1 71 ? 2.406 6.949 0.131 1 95.1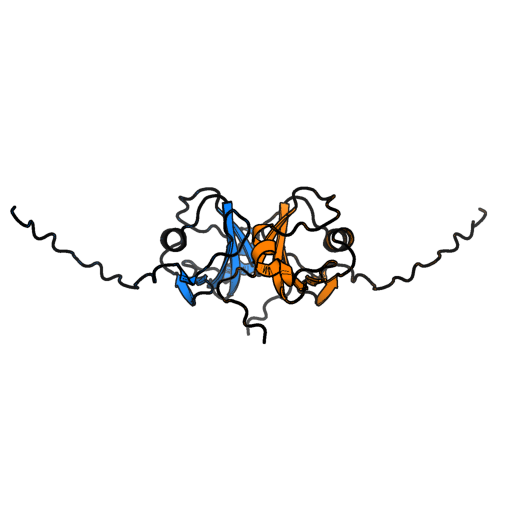2 71 VAL B CA 1
ATOM 1524 C C . VAL B 1 71 ? 1.055 6.242 0.206 1 95.12 71 VAL B C 1
ATOM 1526 O O . VAL B 1 71 ? 0.103 6.637 -0.472 1 95.12 71 VAL B O 1
ATOM 1529 N N . MET B 1 72 ? 1.036 5.172 0.936 1 96.5 72 MET B N 1
ATOM 1530 C CA . MET B 1 72 ? -0.198 4.445 1.216 1 96.5 72 MET B CA 1
ATOM 1531 C C . MET B 1 72 ? -0.818 4.91 2.529 1 96.5 72 MET B C 1
ATOM 1533 O O . MET B 1 72 ? -0.138 4.969 3.555 1 96.5 72 MET B O 1
ATOM 1537 N N . PHE B 1 73 ? -2.137 5.277 2.473 1 94.38 73 PHE B N 1
ATOM 1538 C CA . PHE B 1 73 ? -2.855 5.738 3.654 1 94.38 73 PHE B CA 1
ATOM 1539 C C . PHE B 1 73 ? -3.898 4.711 4.086 1 94.38 73 PHE B C 1
ATOM 1541 O O . PHE B 1 73 ? -4.613 4.156 3.25 1 94.38 73 PHE B O 1
ATOM 1548 N N . LYS B 1 74 ? -3.891 4.457 5.285 1 95.19 74 LYS B N 1
ATOM 1549 C CA . LYS B 1 74 ? -4.949 3.672 5.91 1 95.19 74 LYS B CA 1
ATOM 1550 C C . LYS B 1 74 ? -5.723 4.504 6.93 1 95.19 74 LYS B C 1
ATOM 1552 O O . LYS B 1 74 ? -5.156 4.945 7.934 1 95.19 74 LYS B O 1
ATOM 1557 N N . TYR B 1 75 ? -6.992 4.641 6.621 1 92.81 75 TYR B N 1
ATOM 1558 C CA . TYR B 1 75 ? -7.852 5.453 7.477 1 92.81 75 TYR B CA 1
ATOM 1559 C C . TYR B 1 75 ? -8.156 4.734 8.781 1 92.81 75 TYR B C 1
ATOM 1561 O O . TYR B 1 75 ? -8.641 3.602 8.781 1 92.81 75 TYR B O 1
ATOM 1569 N N . LYS B 1 76 ? -7.871 5.445 9.945 1 92.06 76 LYS B N 1
ATOM 1570 C CA . LYS B 1 76 ? -8.039 4.855 11.273 1 92.06 76 LYS B CA 1
ATOM 1571 C C . LYS B 1 76 ? -9.203 5.508 12.016 1 92.06 76 LYS B C 1
ATOM 1573 O O . LYS B 1 76 ? -9.43 5.23 13.195 1 92.06 76 LYS B O 1
ATOM 1578 N N . GLY B 1 77 ? -9.852 6.402 11.352 1 87.5 77 GLY B N 1
ATOM 1579 C CA . GLY B 1 77 ? -10.938 7.129 11.984 1 87.5 77 GLY B CA 1
ATOM 1580 C C . GLY B 1 77 ? -10.547 8.523 12.43 1 87.5 77 GLY B C 1
ATOM 1581 O O . GLY B 1 77 ? -9.383 8.766 12.766 1 87.5 77 GLY B O 1
ATOM 1582 N N . THR B 1 78 ? -11.453 9.477 12.391 1 86 78 THR B N 1
ATOM 1583 C CA . THR B 1 78 ? -11.344 10.836 12.914 1 86 78 THR B CA 1
ATOM 1584 C C . THR B 1 78 ? -10.086 11.523 12.383 1 86 78 THR B C 1
ATOM 1586 O O . THR B 1 78 ? -9.281 12.047 13.156 1 86 78 THR B O 1
ATOM 1589 N N . SER B 1 79 ? -9.742 11.422 11.102 1 86.5 79 SER B N 1
ATOM 1590 C CA . SER B 1 79 ? -8.688 12.125 10.383 1 86.5 79 SER B CA 1
ATOM 1591 C C . SER B 1 79 ? -7.312 11.578 10.75 1 86.5 79 SER B C 1
ATOM 1593 O O . SER B 1 79 ? -6.332 12.328 10.789 1 86.5 79 SER B O 1
ATOM 1595 N N . LYS B 1 80 ? -7.305 10.383 11.203 1 91.25 80 LYS B N 1
ATOM 1596 C CA . LYS B 1 80 ? -6.055 9.695 11.508 1 91.25 80 LYS B CA 1
ATOM 1597 C C . LYS B 1 80 ? -5.727 8.656 10.438 1 91.25 80 LYS B C 1
ATOM 1599 O O . LYS B 1 80 ? -6.59 7.855 10.062 1 91.25 80 LYS B O 1
ATOM 1604 N N . PHE B 1 81 ? -4.48 8.758 9.992 1 92.94 81 PHE B N 1
ATOM 1605 C CA . PHE B 1 81 ? -4.047 7.824 8.969 1 92.94 81 PHE B CA 1
ATOM 1606 C C . PHE B 1 81 ? -2.736 7.152 9.359 1 92.94 81 PHE B C 1
ATOM 1608 O O . PHE B 1 81 ? -1.783 7.824 9.758 1 92.94 81 PHE B O 1
ATOM 1615 N N . ASP B 1 82 ? -2.684 5.852 9.344 1 95.62 82 ASP B N 1
ATOM 1616 C CA . ASP B 1 82 ? -1.401 5.16 9.227 1 95.62 82 ASP B CA 1
ATOM 1617 C C . ASP B 1 82 ? -0.85 5.258 7.809 1 95.62 82 ASP B C 1
ATOM 1619 O O . ASP B 1 82 ? -1.603 5.168 6.836 1 95.62 82 ASP B O 1
ATOM 1623 N N . VAL B 1 83 ? 0.487 5.402 7.754 1 95.25 83 VAL B N 1
ATOM 1624 C CA . VAL B 1 83 ? 1.02 5.547 6.402 1 95.25 83 VAL B CA 1
ATOM 1625 C C . VAL B 1 83 ? 2.178 4.574 6.195 1 95.25 83 VAL B C 1
ATOM 1627 O O . VAL B 1 83 ? 2.867 4.207 7.148 1 95.25 83 VAL B O 1
ATOM 1630 N N . LEU B 1 84 ? 2.295 4.055 5.008 1 96.25 84 LEU B N 1
ATOM 1631 C CA . LEU B 1 84 ? 3.449 3.334 4.48 1 96.25 84 LEU B CA 1
ATOM 1632 C C . LEU B 1 84 ? 4.078 4.094 3.316 1 96.25 84 LEU B C 1
ATOM 1634 O O . LEU B 1 84 ? 3.371 4.645 2.473 1 96.25 84 LEU B O 1
ATOM 1638 N N . ILE B 1 85 ? 5.328 4.09 3.303 1 95.5 85 ILE B N 1
ATOM 1639 C CA . ILE B 1 85 ? 6.035 4.801 2.244 1 95.5 85 ILE B CA 1
ATOM 1640 C C . ILE B 1 85 ? 6.848 3.812 1.409 1 95.5 85 ILE B C 1
ATOM 1642 O O . ILE B 1 85 ? 7.578 2.984 1.955 1 95.5 85 ILE B O 1
ATOM 1646 N N . LEU B 1 86 ? 6.699 3.902 0.13 1 95.38 86 LEU B N 1
ATOM 1647 C CA . LEU B 1 86 ? 7.508 3.143 -0.817 1 95.38 86 LEU B CA 1
ATOM 1648 C C . LEU B 1 86 ? 8.336 4.074 -1.696 1 95.38 86 LEU B C 1
ATOM 1650 O O . LEU B 1 86 ? 7.844 5.121 -2.133 1 95.38 86 LEU B O 1
ATOM 1654 N N . ASP B 1 87 ? 9.539 3.637 -1.946 1 94 87 ASP B N 1
ATOM 1655 C CA . ASP B 1 87 ? 10.445 4.516 -2.682 1 94 87 ASP B CA 1
ATOM 1656 C C . ASP B 1 87 ? 10.266 4.348 -4.188 1 94 87 ASP B C 1
ATOM 1658 O O . ASP B 1 87 ? 9.344 3.658 -4.637 1 94 87 ASP B O 1
ATOM 1662 N N . GLN B 1 88 ? 11.062 5.055 -4.926 1 92.12 88 GLN B N 1
ATOM 1663 C CA . GLN B 1 88 ? 10.953 5.105 -6.379 1 92.12 88 GLN B CA 1
ATOM 1664 C C . GLN B 1 88 ? 11.297 3.752 -7 1 92.12 88 GLN B C 1
ATOM 1666 O O . GLN B 1 88 ? 11.031 3.521 -8.18 1 92.12 88 GLN B O 1
ATOM 1671 N N . ASN B 1 89 ? 11.859 2.801 -6.164 1 89.38 89 ASN B N 1
ATOM 1672 C CA . ASN B 1 89 ? 12.148 1.448 -6.629 1 89.38 89 ASN B CA 1
ATOM 1673 C C . ASN B 1 89 ? 11.047 0.47 -6.223 1 89.38 89 ASN B C 1
ATOM 1675 O O . ASN B 1 89 ? 11.203 -0.743 -6.375 1 89.38 89 ASN B O 1
ATOM 1679 N N . ALA B 1 90 ? 10.008 0.981 -5.684 1 92.75 90 ALA B N 1
ATOM 1680 C CA . ALA B 1 90 ? 8.797 0.229 -5.363 1 92.75 90 ALA B CA 1
ATOM 1681 C C . ALA B 1 90 ? 8.984 -0.596 -4.094 1 92.75 90 ALA B C 1
ATOM 1683 O O . ALA B 1 90 ? 8.297 -1.597 -3.887 1 92.75 90 ALA B O 1
ATOM 1684 N N . LEU B 1 91 ? 9.969 -0.216 -3.326 1 94.38 91 LEU B N 1
ATOM 1685 C CA . LEU B 1 91 ? 10.203 -0.911 -2.064 1 94.38 91 LEU B CA 1
ATOM 1686 C C . LEU B 1 91 ? 9.844 -0.02 -0.879 1 94.38 91 LEU B C 1
ATOM 1688 O O . LEU B 1 91 ? 10.023 1.199 -0.94 1 94.38 91 LEU B O 1
ATOM 1692 N N . GLU B 1 92 ? 9.414 -0.67 0.159 1 95.31 92 GLU B N 1
ATOM 1693 C CA . GLU B 1 92 ? 9.188 0.066 1.4 1 95.31 92 GLU B CA 1
ATOM 1694 C C . GLU B 1 92 ? 10.492 0.648 1.937 1 95.31 92 GLU B C 1
ATOM 1696 O O . GLU B 1 92 ? 11.531 -0.022 1.929 1 95.31 92 GLU B O 1
ATOM 1701 N N . ILE B 1 93 ? 10.422 1.834 2.436 1 92.62 93 ILE B N 1
ATOM 1702 C CA . ILE B 1 93 ? 11.625 2.508 2.918 1 92.62 93 ILE B CA 1
ATOM 1703 C C . ILE B 1 93 ? 11.945 2.033 4.332 1 92.62 93 ILE B C 1
ATOM 1705 O O . ILE B 1 93 ? 11.109 1.418 4.996 1 92.62 93 ILE B O 1
ATOM 1709 N N . ASP B 1 94 ? 13.195 2.307 4.68 1 90.31 94 ASP B N 1
ATOM 1710 C CA . ASP B 1 94 ? 13.602 2.145 6.074 1 90.31 94 ASP B CA 1
ATOM 1711 C C . ASP B 1 94 ? 13.273 3.391 6.891 1 90.31 94 ASP B C 1
ATOM 1713 O O . ASP B 1 94 ? 13.797 4.473 6.617 1 90.31 94 ASP B O 1
ATOM 1717 N N . TYR B 1 95 ? 12.461 3.262 7.871 1 90.12 95 TYR B N 1
ATOM 1718 C CA . TYR B 1 95 ? 11.969 4.414 8.617 1 90.12 95 TYR B CA 1
ATOM 1719 C C . TYR B 1 95 ? 12.969 4.828 9.695 1 90.12 95 TYR B C 1
ATOM 1721 O O . TYR B 1 95 ? 12.82 5.895 10.305 1 90.12 95 TYR B O 1
ATOM 1729 N N . SER B 1 96 ? 13.812 3.895 10.117 1 79.38 96 SER B N 1
ATOM 1730 C CA . SER B 1 96 ? 14.781 4.184 11.164 1 79.38 96 SER B CA 1
ATOM 1731 C C . SER B 1 96 ? 15.758 5.27 10.734 1 79.38 96 SER B C 1
ATOM 1733 O O . SER B 1 96 ? 16.359 5.945 11.578 1 79.38 96 SER B O 1
ATOM 1735 N N . SER B 1 97 ? 16.094 5.379 9.477 1 62.56 97 SER B N 1
ATOM 1736 C CA . SER B 1 97 ? 17.094 6.32 9.008 1 62.56 97 SER B CA 1
ATOM 1737 C C . SER B 1 97 ? 16.594 7.758 9.109 1 62.56 97 SER B C 1
ATOM 1739 O O . SER B 1 97 ? 17.359 8.703 8.898 1 62.56 97 SER B O 1
ATOM 1741 N N . CYS B 1 98 ? 15.367 7.875 9.422 1 58.59 98 CYS B N 1
ATOM 1742 C CA . CYS B 1 98 ? 14.852 9.242 9.438 1 58.59 98 CYS B CA 1
ATOM 1743 C C . CYS B 1 98 ? 15.125 9.914 10.773 1 58.59 98 CYS B C 1
ATOM 1745 O O . CYS B 1 98 ? 15.148 9.258 11.812 1 58.59 98 CYS B O 1
ATOM 1747 N N . GLU B 1 99 ? 15.898 10.992 10.789 1 53.12 99 GLU B N 1
ATOM 1748 C CA . GLU B 1 99 ? 16.219 11.797 11.969 1 53.12 99 GLU B CA 1
ATOM 1749 C C . GLU B 1 99 ? 14.969 12.117 12.773 1 53.12 99 GLU B C 1
ATOM 1751 O O . GLU B 1 99 ? 13.938 12.484 12.211 1 53.12 99 GLU B O 1
ATOM 1756 N N . PRO B 1 100 ? 14.906 11.531 13.945 1 48.47 100 PRO B N 1
ATOM 1757 C CA . PRO B 1 100 ? 13.766 11.891 14.789 1 48.47 100 PRO B CA 1
ATOM 1758 C C . PRO B 1 100 ? 13.414 13.375 14.703 1 48.47 100 PRO B C 1
ATOM 1760 O O . PRO B 1 100 ? 14.305 14.219 14.594 1 48.47 100 PRO B O 1
ATOM 1763 N N . CYS B 1 101 ? 12.422 13.609 14.078 1 43.31 101 CYS B N 1
ATOM 1764 C CA . CYS B 1 101 ? 12.031 15.008 14.242 1 43.31 101 CYS B CA 1
ATOM 1765 C C . CYS B 1 101 ? 12.094 15.414 15.711 1 43.31 101 CYS B C 1
ATOM 1767 O O . CYS B 1 101 ? 11.406 14.836 16.562 1 43.31 101 CYS B O 1
ATOM 1769 N N . ASP B 1 102 ? 13.211 15.641 16.266 1 39.97 102 ASP B N 1
ATOM 1770 C CA . ASP B 1 102 ? 13.188 16.266 17.578 1 39.97 102 ASP B CA 1
ATOM 1771 C C . ASP B 1 102 ? 12.008 17.234 17.703 1 39.97 102 ASP B C 1
ATOM 1773 O O . ASP B 1 102 ? 11.742 18.016 16.797 1 39.97 102 ASP B O 1
ATOM 1777 N N . ASP B 1 103 ? 10.977 16.797 18.281 1 40.91 103 ASP B N 1
ATOM 1778 C CA . ASP B 1 103 ? 10.094 17.844 18.781 1 40.91 103 ASP B CA 1
ATOM 1779 C C . ASP B 1 103 ? 10.875 19.094 19.141 1 40.91 103 ASP B C 1
ATOM 1781 O O . ASP B 1 103 ? 11.039 19.422 20.328 1 40.91 103 ASP B O 1
ATOM 1785 N N . LYS B 1 104 ? 12.156 19.234 18.828 1 40.06 104 LYS B N 1
ATOM 1786 C CA . LYS B 1 104 ? 12.734 20.5 19.266 1 40.06 104 LYS B CA 1
ATOM 1787 C C . LYS B 1 104 ? 12.031 21.688 18.594 1 40.06 104 LYS B C 1
ATOM 1789 O O . LYS B 1 104 ? 12.297 22 17.438 1 40.06 104 LYS B O 1
ATOM 1794 N N . GLY B 1 105 ? 10.719 21.844 18.5 1 36.16 105 GLY B N 1
ATOM 1795 C CA . GLY B 1 105 ? 10.375 23.25 18.547 1 36.16 105 GLY B CA 1
ATOM 1796 C C . GLY B 1 105 ? 11.297 24.062 19.438 1 36.16 105 GLY B C 1
ATOM 1797 O O . GLY B 1 105 ? 10.844 24.938 20.172 1 36.16 105 GLY B O 1
ATOM 1798 N N . ASN B 1 106 ? 12.297 23.562 19.922 1 34.56 106 ASN B N 1
ATOM 1799 C CA . ASN B 1 106 ? 13.164 24.625 20.406 1 34.56 106 ASN B CA 1
ATOM 1800 C C . ASN B 1 106 ? 13.609 25.547 19.281 1 34.56 106 ASN B C 1
ATOM 1802 O O . ASN B 1 106 ? 14.344 25.141 18.375 1 34.56 106 ASN B O 1
ATOM 1806 N N . VAL B 1 107 ? 12.648 26.391 18.688 1 36.12 107 VAL B N 1
ATOM 1807 C CA . VAL B 1 107 ? 13.016 27.688 18.125 1 36.12 107 VAL B CA 1
ATOM 1808 C C . VAL B 1 107 ? 14.289 28.188 18.797 1 36.12 107 VAL B C 1
ATOM 1810 O O . VAL B 1 107 ? 14.273 28.594 19.969 1 36.12 107 VAL B O 1
ATOM 1813 N N . GLY B 1 108 ? 15.242 27.453 18.859 1 32.5 108 GLY B N 1
ATOM 1814 C CA . GLY B 1 108 ? 16.484 28.109 19.25 1 32.5 108 GLY B CA 1
ATOM 1815 C C . GLY B 1 108 ? 16.688 29.453 18.594 1 32.5 108 GLY B C 1
ATOM 1816 O O . GLY B 1 108 ? 16.609 29.562 17.375 1 32.5 108 GLY B O 1
ATOM 1817 N N . HIS B 1 109 ? 16.031 30.516 19.25 1 33.91 109 HIS B N 1
ATOM 1818 C CA . HIS B 1 109 ? 16.516 31.891 19.141 1 33.91 109 HIS B CA 1
ATOM 1819 C C . HIS B 1 109 ? 18.031 31.938 19.016 1 33.91 109 HIS B C 1
ATOM 1821 O O . HIS B 1 109 ? 18.734 31.672 20 1 33.91 109 HIS B O 1
ATOM 1827 N N . SER B 1 110 ? 18.547 31.172 18.141 1 33.75 110 SER B N 1
ATOM 1828 C CA . SER B 1 110 ? 19.938 31.5 17.906 1 33.75 110 SER B CA 1
ATOM 1829 C C . SER B 1 110 ? 20.156 33 17.781 1 33.75 110 SER B C 1
ATOM 1831 O O . SER B 1 110 ? 19.516 33.656 16.938 1 33.75 110 SER B O 1
ATOM 1833 N N . ASP B 1 111 ? 20.281 33.625 18.969 1 32.31 111 ASP B N 1
ATOM 1834 C CA . ASP B 1 111 ? 20.938 34.938 19.062 1 32.31 111 ASP B CA 1
ATOM 1835 C C . ASP B 1 111 ? 22.172 35 18.172 1 32.31 111 ASP B C 1
ATOM 1837 O O . ASP B 1 111 ? 23.078 34.188 18.297 1 32.31 111 ASP B O 1
ATOM 1841 N N . ASN B 1 112 ? 22.016 35.094 16.906 1 33.69 112 ASN B N 1
ATOM 1842 C CA . ASN B 1 112 ? 23.078 35.594 16.047 1 33.69 112 ASN B CA 1
ATOM 1843 C C . ASN B 1 112 ? 23.953 36.625 16.766 1 33.69 112 ASN B C 1
ATOM 1845 O O . ASN B 1 112 ? 23.516 37.75 17 1 33.69 112 ASN B O 1
ATOM 1849 N N . GLU B 1 113 ? 24.562 36.188 17.859 1 33.44 113 GLU B N 1
ATOM 1850 C CA . GLU B 1 113 ? 25.734 36.969 18.25 1 33.44 113 GLU B CA 1
ATOM 1851 C C . GLU B 1 113 ? 26.703 37.156 17.078 1 33.44 113 GLU B C 1
ATOM 1853 O O . GLU B 1 113 ? 27.016 36.188 16.375 1 33.44 113 GLU B O 1
ATOM 1858 N N . SER B 1 114 ? 26.625 38.344 16.391 1 34.62 114 SER B N 1
ATOM 1859 C CA . SER B 1 114 ? 27.594 39.031 15.539 1 34.62 114 SER B CA 1
ATOM 1860 C C . SER B 1 114 ? 29.016 38.844 16.047 1 34.62 114 SER B C 1
ATOM 1862 O O . SER B 1 114 ? 29.359 39.344 17.125 1 34.62 114 SER B O 1
ATOM 1864 N N . LEU B 1 115 ? 29.469 37.594 16.141 1 30.88 115 LEU B N 1
ATOM 1865 C CA . LEU B 1 115 ? 30.906 37.594 16.344 1 30.88 115 LEU B CA 1
ATOM 1866 C C . LEU B 1 115 ? 31.609 38.469 15.305 1 30.88 115 LEU B C 1
ATOM 1868 O O . LEU B 1 115 ? 31.422 38.25 14.102 1 30.88 115 LEU B O 1
ATOM 1872 N N . GLU B 1 116 ? 31.859 39.75 15.664 1 28.5 116 GLU B N 1
ATOM 1873 C CA . GLU B 1 116 ? 32.75 40.781 15.133 1 28.5 116 GLU B CA 1
ATOM 1874 C C . GLU B 1 116 ? 34.125 40.219 14.859 1 28.5 116 GLU B C 1
ATOM 1876 O O . GLU B 1 116 ? 34.781 39.688 15.758 1 28.5 116 GLU B O 1
ATOM 1881 N N . ILE B 1 117 ? 34.125 39.125 13.867 1 23.12 117 ILE B N 1
ATOM 1882 C CA . ILE B 1 117 ? 35.5 39.219 13.375 1 23.12 117 ILE B CA 1
ATOM 1883 C C . ILE B 1 117 ? 35.625 40.406 12.398 1 23.12 117 ILE B C 1
ATOM 1885 O O . ILE B 1 117 ? 34.688 40.656 11.617 1 23.12 117 ILE B O 1
#

Organism: Medicago truncatula (NCBI:txid3880)

Nearest PDB structures (foldseek):
  1yel-assembly1_A  TM=8.132E-01  e=6.904E-04  Arabidopsis thaliana
  4ldu-assembly1_A-2  TM=7.343E-01  e=2.019E-02  Arabidopsis thaliana
  8oj1-assembly1_A-2  TM=7.266E-01  e=1.293E-02  Marchantia polymorpha
  6ycq-assembly1_B  TM=7.117E-01  e=5.594E-02  Arabidopsis thaliana
  1yel-assembly1_A  TM=8.140E-01  e=8.586E-04  Arabidopsis thaliana

Secondary structure (DSSP, 8-state):
-----TTS--EEEEE-S-TT-SS----HHHHHHHGGG--SSPEEE-TT---B-S-HHHHHHHTT--TT-EEEEEEEETTEEEEEEE-TTSBBPPGGGS-------------------/-----TTS--EEEEE-S-TT-SS----HHHHHHHGGG--SSPEEE-TT---B-S-HHHHHHHTT--TT-EEEEEEEETTEEEEEEE-TTSBBPPGGGS-------------------

pLDDT: mean 75.44, std 21.07, range [23.12, 96.5]

Radius of gyration: 22.21 Å; Cα contacts (8 Å, |Δi|>4): 359; chains: 2; bounding box: 67×75×53 Å

InterPro domains:
  IPR003340 B3 DNA binding domain [SM01019] (12-89)
  IPR003340 B3 DNA binding domain [cd10017] (11-87)
  IPR015300 DNA-binding pseudobarrel domain superfamily [G3DSA:2.40.330.10] (9-90)
  IPR015300 DNA-binding pseudobarrel domain superfamily [SSF101936] (11-96)
  IPR050655 Plant B3 domain-containing [PTHR31920] (9-104)

Sequence (234 aa):
MVRRNPTLPIRFFKIILQTNLQRIQIPNNFTRRHGVGLSNPVLIKPPDGTKWKVGWKFFTENYSLGHGCLVMFKYKGTSKFDVLILDQNALEIDYSSCEPCDDKGNVGHSDNESLEIMVRRNPTLPIRFFKIILQTNLQRIQIPNNFTRRHGVGLSNPVLIKPPDGTKWKVGWKFFTENYSLGHGCLVMFKYKGTSKFDVLILDQNALEIDYSSCEPCDDKGNVGHSDNESLEI

Foldseek 3Di:
DPPPPPPQDQKDKDFPADLPDFADDDDPSNCVVQVVLADPPAWEAEPVGDIDRPTPNVVCVQQVPDGQKMKMWGHPTNRYTYIWIAHNVRHTDDNVPGPPPPPCCVPPPPPPPPPPD/DPPPPVVQDQKDKDFPADLPDFADDDDPSNCVVQVVLADPPAWEAEPVGDIDNDTPNVVCVQQVPDGQKMKMWGHPTNRYTYIWIAHNVRHTDDNVPGPPPPPCPVPPPPPPPPPPD

Solvent-accessible surface area (backbone atoms only — not comparable to full-atom values): 13769 Å² total; per-residue (Å²): 123,84,73,69,57,87,67,52,60,49,33,36,57,46,69,29,76,58,69,82,47,68,60,80,79,74,53,64,74,51,39,72,74,45,40,93,38,55,50,88,74,48,36,39,28,42,86,75,64,54,75,42,59,90,42,44,45,60,53,32,58,57,67,63,55,39,64,55,18,33,39,38,38,35,60,71,55,76,25,29,26,43,38,48,51,25,37,71,82,32,33,32,62,61,62,80,79,38,70,72,72,63,81,55,79,63,73,65,76,69,72,76,69,77,73,83,119,123,85,74,69,58,87,69,53,60,48,34,37,54,46,69,30,76,58,69,82,47,66,60,79,81,73,53,63,76,52,40,72,74,44,39,94,36,55,51,88,74,45,36,40,30,41,85,76,64,54,75,38,61,67,52,45,44,58,54,33,59,55,68,64,56,37,62,55,17,34,41,38,38,36,61,71,55,75,27,28,26,42,38,46,50,24,38,69,82,33,33,32,60,62,61,79,80,35,68,72,74,62,82,56,77,63,72,66,76,68,72,77,71,78,75,83,120